Protein AF-A0A226D6W3-F1 (afdb_monomer_lite)

pLDDT: mean 72.7, std 24.26, range [24.41, 98.0]

Structure (mmCIF, N/CA/C/O backbone):
data_AF-A0A226D6W3-F1
#
_entry.id   AF-A0A226D6W3-F1
#
loop_
_atom_site.group_PDB
_atom_site.id
_atom_site.type_symbol
_atom_site.label_atom_id
_atom_site.label_alt_id
_atom_site.label_comp_id
_atom_site.label_asym_id
_atom_site.label_entity_id
_atom_site.label_seq_id
_atom_site.pdbx_PDB_ins_code
_atom_site.Cartn_x
_atom_site.Cartn_y
_atom_site.Cartn_z
_atom_site.occupancy
_atom_site.B_iso_or_equiv
_atom_site.auth_seq_id
_atom_site.auth_comp_id
_atom_site.auth_asym_id
_atom_site.auth_atom_id
_atom_site.pdbx_PDB_model_num
ATOM 1 N N . MET A 1 1 ? -28.513 -5.092 -35.748 1.00 31.61 1 MET A N 1
ATOM 2 C CA . MET A 1 1 ? -29.154 -4.576 -34.525 1.00 31.61 1 MET A CA 1
ATOM 3 C C . MET A 1 1 ? -28.331 -5.099 -33.359 1.00 31.61 1 MET A C 1
ATOM 5 O O . MET A 1 1 ? -28.531 -6.226 -32.943 1.00 31.61 1 MET A O 1
ATOM 9 N N . TRP A 1 2 ? -27.321 -4.334 -32.953 1.00 24.41 2 TRP A N 1
ATOM 10 C CA . TRP A 1 2 ? -26.507 -4.593 -31.765 1.00 24.41 2 TRP A CA 1
ATOM 11 C C . TRP A 1 2 ? -26.689 -3.368 -30.876 1.00 24.41 2 TRP A C 1
ATOM 13 O O . TRP A 1 2 ? -26.515 -2.246 -31.348 1.00 24.41 2 TRP A O 1
ATOM 23 N N . LEU A 1 3 ? -27.165 -3.589 -29.654 1.00 25.36 3 LEU A N 1
ATOM 24 C CA . LEU A 1 3 ? -27.418 -2.535 -28.680 1.00 25.36 3 LEU A CA 1
ATOM 25 C C . LEU A 1 3 ? -26.073 -2.045 -28.139 1.00 25.36 3 LEU A C 1
ATOM 27 O O . LEU A 1 3 ? -25.336 -2.800 -27.512 1.00 25.36 3 LEU A O 1
ATOM 31 N N . SER A 1 4 ? -25.756 -0.785 -28.422 1.00 28.39 4 SER A N 1
ATOM 32 C CA . SER A 1 4 ? -24.687 -0.028 -27.780 1.00 28.39 4 SER A CA 1
ATOM 33 C C . SER A 1 4 ? -25.059 0.234 -26.319 1.00 28.39 4 SER A C 1
ATOM 35 O O . SER A 1 4 ? -26.092 0.855 -26.062 1.00 28.39 4 SER A O 1
ATOM 37 N N . TYR A 1 5 ? -24.223 -0.204 -25.379 1.00 28.39 5 TYR A N 1
ATOM 38 C CA . TYR A 1 5 ? -24.251 0.305 -24.007 1.00 28.39 5 TYR A CA 1
ATOM 39 C C . TYR A 1 5 ? -23.385 1.574 -23.912 1.00 28.39 5 TYR A C 1
ATOM 41 O O . TYR A 1 5 ? -22.355 1.641 -24.587 1.00 28.39 5 TYR A O 1
ATOM 49 N N . PRO A 1 6 ? -23.787 2.586 -23.124 1.00 31.78 6 PRO A N 1
ATOM 50 C CA . PRO A 1 6 ? -23.102 3.870 -23.068 1.00 31.78 6 PRO A CA 1
ATOM 51 C C . PRO A 1 6 ? -21.857 3.772 -22.177 1.00 31.78 6 PRO A C 1
ATOM 53 O O . PRO A 1 6 ? -21.963 3.453 -20.995 1.00 31.78 6 PRO A O 1
ATOM 56 N N . SER A 1 7 ? -20.689 4.079 -22.744 1.00 42.09 7 SER A N 1
ATOM 57 C CA . SER A 1 7 ? -19.386 4.169 -22.063 1.00 42.09 7 SER A CA 1
ATOM 58 C C . SER A 1 7 ? -19.256 5.359 -21.108 1.00 42.09 7 SER A C 1
ATOM 60 O O . SER A 1 7 ? -18.251 5.486 -20.414 1.00 42.09 7 SER A O 1
ATOM 62 N N . ASP A 1 8 ? -20.259 6.231 -21.049 1.00 34.06 8 ASP A N 1
ATOM 63 C CA . ASP A 1 8 ? -20.063 7.587 -20.530 1.00 34.06 8 ASP A CA 1
ATOM 64 C C . ASP A 1 8 ? -20.395 7.730 -19.033 1.00 34.06 8 ASP A C 1
ATOM 66 O O . ASP A 1 8 ? -20.145 8.773 -18.446 1.00 34.06 8 ASP A O 1
ATOM 70 N N . ALA A 1 9 ? -20.892 6.680 -18.364 1.00 31.41 9 ALA A N 1
ATOM 71 C CA . ALA A 1 9 ? -21.225 6.736 -16.931 1.00 31.41 9 ALA A CA 1
ATOM 72 C C . ALA A 1 9 ? -20.089 6.281 -15.987 1.00 31.41 9 ALA A C 1
ATOM 74 O O . ALA A 1 9 ? -20.222 6.418 -14.769 1.00 31.41 9 ALA A O 1
ATOM 75 N N . TYR A 1 10 ? -18.991 5.731 -16.524 1.00 34.84 10 TYR A N 1
ATOM 76 C CA . TYR A 1 10 ? -17.848 5.247 -15.731 1.00 34.84 10 TYR A CA 1
ATOM 77 C C . TYR A 1 10 ? -16.693 6.263 -15.681 1.00 34.84 10 TYR A C 1
ATOM 79 O O . TYR A 1 10 ? -16.037 6.398 -14.651 1.00 34.84 10 TYR A O 1
ATOM 87 N N . CYS A 1 11 ? -16.481 7.041 -16.750 1.00 35.00 11 CYS A N 1
ATOM 88 C CA . CYS A 1 11 ? -15.394 8.026 -16.822 1.00 35.00 11 CYS A CA 1
ATOM 89 C C . CYS A 1 11 ? -15.671 9.338 -16.063 1.00 35.00 11 CYS A C 1
ATOM 91 O O . CYS A 1 11 ? -14.724 9.980 -15.615 1.00 35.00 11 CYS A O 1
ATOM 93 N N . ASP A 1 12 ? -16.935 9.709 -15.841 1.00 29.27 12 ASP A N 1
ATOM 94 C CA . ASP A 1 12 ? -17.286 10.989 -15.201 1.00 29.27 12 ASP A CA 1
ATOM 95 C C . ASP A 1 12 ? -17.129 11.005 -13.670 1.00 29.27 12 ASP A C 1
ATOM 97 O O . ASP A 1 12 ? -17.293 12.051 -13.048 1.00 29.27 12 ASP A O 1
ATOM 101 N N . ARG A 1 13 ? -16.775 9.879 -13.031 1.00 33.62 13 ARG A N 1
ATOM 102 C CA . ARG A 1 13 ? -16.629 9.817 -11.564 1.00 33.62 13 ARG A CA 1
ATOM 103 C C . ARG A 1 13 ? -15.196 10.028 -11.052 1.00 33.62 13 ARG A C 1
ATOM 105 O O . ARG A 1 13 ? -15.036 10.330 -9.877 1.00 33.62 13 ARG A O 1
ATOM 112 N N . TYR A 1 14 ? -14.179 9.924 -11.914 1.00 36.81 14 TYR A N 1
ATOM 113 C CA . TYR A 1 14 ? -12.758 9.961 -11.511 1.00 36.81 14 TYR A CA 1
ATOM 114 C C . TYR A 1 14 ? -11.907 11.041 -12.203 1.00 36.81 14 TYR A C 1
ATOM 116 O O . TYR A 1 14 ? -10.697 11.087 -12.011 1.00 36.81 14 TYR A O 1
ATOM 124 N N . TYR A 1 15 ? -12.517 11.956 -12.962 1.00 36.16 15 TYR A N 1
ATOM 125 C CA . TYR A 1 15 ? -11.826 13.120 -13.533 1.00 36.16 15 TYR A CA 1
ATOM 126 C C . TYR A 1 15 ? -12.563 14.423 -13.210 1.00 36.16 15 TYR A C 1
ATOM 128 O O . TYR A 1 15 ? -13.017 15.175 -14.074 1.00 36.16 15 TYR A O 1
ATOM 136 N N . HIS A 1 16 ? -12.639 14.736 -11.922 1.00 30.19 16 HIS A N 1
ATOM 137 C CA . HIS A 1 16 ? -12.845 16.108 -11.486 1.00 30.19 16 HIS A CA 1
ATOM 138 C C . HIS A 1 16 ? -11.578 16.599 -10.800 1.00 30.19 16 HIS A C 1
ATOM 140 O O . HIS A 1 16 ? -11.009 15.914 -9.958 1.00 30.19 16 HIS A O 1
ATOM 146 N N . LYS A 1 17 ? -11.120 17.781 -11.233 1.00 29.14 17 LYS A N 1
ATOM 147 C CA . LYS A 1 17 ? -10.042 18.567 -10.622 1.00 29.14 17 LYS A CA 1
ATOM 148 C C . LYS A 1 17 ? -10.092 18.389 -9.104 1.00 29.14 17 LYS A C 1
ATOM 150 O O . LYS A 1 17 ? -11.068 18.830 -8.502 1.00 29.14 17 LYS A O 1
ATOM 155 N N . VAL A 1 18 ? -9.056 17.763 -8.541 1.00 32.19 18 VAL A N 1
ATOM 156 C CA . VAL A 1 18 ? -8.855 17.597 -7.095 1.00 32.19 18 VAL A CA 1
ATOM 157 C C . VAL A 1 18 ? -9.132 18.940 -6.426 1.00 32.19 18 VAL A C 1
ATOM 159 O O . VAL A 1 18 ? -8.409 19.910 -6.695 1.00 32.19 18 VAL A O 1
ATOM 162 N N . PRO A 1 19 ? -10.206 19.075 -5.640 1.00 27.97 19 PRO A N 1
ATOM 163 C CA . PRO A 1 19 ? -10.395 20.289 -4.885 1.00 27.97 19 PRO A CA 1
ATOM 164 C C . PRO A 1 19 ? -9.380 20.251 -3.741 1.00 27.97 19 PRO A C 1
ATOM 166 O O . PRO A 1 19 ? -9.170 19.219 -3.112 1.00 27.97 19 PRO A O 1
ATOM 169 N N . ASN A 1 20 ? -8.710 21.374 -3.497 1.00 31.27 20 ASN A N 1
ATOM 170 C CA . ASN A 1 20 ? -7.787 21.493 -2.374 1.00 31.27 20 ASN A CA 1
ATOM 171 C C . ASN A 1 20 ? -8.588 21.394 -1.068 1.00 31.27 20 ASN A C 1
ATOM 173 O O . ASN A 1 20 ? -9.166 22.393 -0.631 1.00 31.27 20 ASN A O 1
ATOM 177 N N . TYR A 1 21 ? -8.627 20.211 -0.459 1.00 30.52 21 TYR A N 1
ATOM 178 C CA . TYR A 1 21 ? -9.245 19.994 0.843 1.00 30.52 21 TYR A CA 1
ATOM 179 C C . TYR A 1 21 ? -8.180 19.753 1.910 1.00 30.52 21 TYR A C 1
ATOM 181 O O . TYR A 1 21 ? -7.218 19.016 1.727 1.00 30.52 21 TYR A O 1
ATOM 189 N N . SER A 1 22 ? -8.351 20.462 3.023 1.00 35.16 22 SER A N 1
ATOM 190 C CA . SER A 1 22 ? -7.476 20.459 4.190 1.00 35.16 22 SER A CA 1
ATOM 191 C C . SER A 1 22 ? -8.156 19.625 5.270 1.00 35.16 22 SER A C 1
ATOM 193 O O . SER A 1 22 ? -8.942 20.170 6.049 1.00 35.16 22 SER A O 1
ATOM 195 N N . HIS A 1 23 ? -7.852 18.332 5.333 1.00 37.47 23 HIS A N 1
ATOM 196 C CA . HIS A 1 23 ? -8.185 17.508 6.493 1.00 37.47 23 HIS A CA 1
ATOM 197 C C . HIS A 1 23 ? -6.960 17.402 7.397 1.00 37.47 23 HIS A C 1
ATOM 199 O O . HIS A 1 23 ? -5.871 17.034 6.975 1.00 37.47 23 HIS A O 1
ATOM 205 N N . SER A 1 24 ? -7.139 17.813 8.648 1.00 35.47 24 SER A N 1
ATOM 206 C CA . SER A 1 24 ? -6.097 17.947 9.663 1.00 35.47 24 SER A CA 1
ATOM 207 C C . SER A 1 24 ? -5.824 16.627 10.387 1.00 35.47 24 SER A C 1
ATOM 209 O O . SER A 1 24 ? -5.845 16.599 11.617 1.00 35.47 24 SER A O 1
ATOM 211 N N . LEU A 1 25 ? -5.610 15.545 9.638 1.00 42.31 25 LEU A N 1
ATOM 212 C CA . LEU A 1 25 ? -5.086 14.299 10.192 1.00 42.31 25 LEU A CA 1
ATOM 213 C C . LEU A 1 25 ? -3.566 14.474 10.246 1.00 42.31 25 LEU A C 1
ATOM 215 O O . LEU A 1 25 ? -2.913 14.613 9.212 1.00 42.31 25 LEU A O 1
ATOM 219 N N . LEU A 1 26 ? -3.005 14.616 11.447 1.00 34.81 26 LEU A N 1
ATOM 220 C CA . LEU A 1 26 ? -1.565 14.826 11.589 1.00 34.81 26 LEU A CA 1
ATOM 221 C C . LEU A 1 26 ? -0.826 13.572 11.088 1.00 34.81 26 LEU A C 1
ATOM 223 O O . LEU A 1 26 ? -1.206 12.467 11.479 1.00 34.81 26 LEU A O 1
ATOM 227 N N . PRO A 1 27 ? 0.223 13.714 10.259 1.00 38.41 27 PRO A N 1
ATOM 228 C CA . PRO A 1 27 ? 1.020 12.577 9.828 1.00 38.41 27 PRO A CA 1
ATOM 229 C C . PRO A 1 27 ? 1.769 12.016 11.038 1.00 38.41 27 PRO A C 1
ATOM 231 O O . PRO A 1 27 ? 2.756 12.591 11.497 1.00 38.41 27 PRO A O 1
ATOM 234 N N . ASN A 1 28 ? 1.281 10.901 11.573 1.00 36.00 28 ASN A N 1
ATOM 235 C CA . ASN A 1 28 ? 2.060 10.071 12.479 1.00 36.00 28 ASN A CA 1
ATOM 236 C C . ASN A 1 28 ? 2.838 9.046 11.649 1.00 36.00 28 ASN A C 1
ATOM 238 O O . ASN A 1 28 ? 2.395 8.621 10.584 1.00 36.00 28 ASN A O 1
ATOM 242 N N . GLU A 1 29 ? 3.996 8.626 12.152 1.00 34.97 29 GLU A N 1
ATOM 243 C CA . GLU A 1 29 ? 4.954 7.749 11.463 1.00 34.97 29 GLU A CA 1
ATOM 244 C C . GLU A 1 29 ? 4.397 6.365 11.030 1.00 34.97 29 GLU A C 1
ATOM 246 O O . GLU A 1 29 ? 5.118 5.595 10.402 1.00 34.97 29 GLU A O 1
ATOM 251 N N . LEU A 1 30 ? 3.140 6.010 11.338 1.00 38.97 30 LEU A N 1
ATOM 252 C CA . LEU A 1 30 ? 2.700 4.612 11.482 1.00 38.97 30 LEU A CA 1
ATOM 253 C C . LEU A 1 30 ? 1.402 4.233 10.734 1.00 38.97 30 LEU A C 1
ATOM 255 O O . LEU A 1 30 ? 0.789 3.218 11.045 1.00 38.97 30 LEU A O 1
ATOM 259 N N . GLY A 1 31 ? 1.024 4.957 9.675 1.00 51.78 31 GLY A N 1
ATOM 260 C CA . GLY A 1 31 ? -0.193 4.664 8.899 1.00 51.78 31 GLY A CA 1
ATOM 261 C C . GLY A 1 31 ? -1.444 5.235 9.570 1.00 51.78 31 GLY A C 1
ATOM 262 O O . GLY A 1 31 ? -1.573 5.248 10.793 1.00 51.78 31 GLY A O 1
ATOM 263 N N . PHE A 1 32 ? -2.327 5.807 8.765 1.00 64.12 32 PHE A N 1
ATOM 264 C CA . PHE A 1 32 ? -3.347 6.750 9.216 1.00 64.12 32 PHE A CA 1
ATOM 265 C C . PHE A 1 32 ? -4.438 6.064 10.041 1.00 64.12 32 PHE A C 1
ATOM 267 O O . PHE A 1 32 ? -5.330 5.418 9.494 1.00 64.12 32 PHE A O 1
ATOM 274 N N . ALA A 1 33 ? -4.392 6.234 11.364 1.00 73.00 33 ALA A N 1
ATOM 275 C CA . ALA A 1 33 ? -5.499 5.881 12.236 1.00 73.00 33 ALA A CA 1
ATOM 276 C C . ALA A 1 33 ? -5.680 6.887 13.378 1.00 73.00 33 ALA A C 1
ATOM 278 O O . ALA A 1 33 ? -4.728 7.230 14.081 1.00 73.00 33 ALA A O 1
ATOM 279 N N . GLU A 1 34 ? -6.920 7.321 13.597 1.00 81.75 34 GLU A N 1
ATOM 280 C CA . GLU A 1 34 ? -7.312 8.095 14.775 1.00 81.75 34 GLU A CA 1
ATOM 281 C C . GLU A 1 34 ? -8.257 7.272 15.641 1.00 81.75 34 GLU A C 1
ATOM 283 O O . GLU A 1 34 ? -9.258 6.748 15.151 1.00 81.75 34 GLU A O 1
ATOM 288 N N . VAL A 1 35 ? -7.971 7.200 16.940 1.00 86.25 35 VAL A N 1
ATOM 289 C CA . VAL A 1 35 ? -8.848 6.554 17.917 1.00 86.25 35 VAL A CA 1
ATOM 290 C C . VAL A 1 35 ? -9.423 7.616 18.845 1.00 86.25 35 VAL A C 1
ATOM 292 O O . VAL A 1 35 ? -8.703 8.360 19.510 1.00 86.25 35 VAL A O 1
ATOM 295 N N . PHE A 1 36 ? -10.747 7.684 18.894 1.00 86.56 36 PHE A N 1
ATOM 296 C CA . PHE A 1 36 ? -11.506 8.478 19.844 1.00 86.56 36 PHE A CA 1
ATOM 297 C C . PHE A 1 36 ? -12.260 7.544 20.785 1.00 86.56 36 PHE A C 1
ATOM 299 O O . PHE A 1 36 ? -13.053 6.716 20.344 1.00 86.56 36 PHE A O 1
ATOM 306 N N . GLU A 1 37 ? -12.061 7.705 22.087 1.00 87.62 37 GLU A N 1
ATOM 307 C CA . GLU A 1 37 ? -12.749 6.913 23.101 1.00 87.62 37 GLU A CA 1
ATOM 308 C C . GLU A 1 37 ? -13.497 7.828 24.075 1.00 87.62 37 GLU A C 1
ATOM 310 O O . GLU A 1 37 ? -12.938 8.791 24.604 1.00 87.62 37 GLU A O 1
ATOM 315 N N . ASP A 1 38 ? -14.766 7.507 24.323 1.00 85.88 38 ASP A N 1
ATOM 316 C CA . ASP A 1 38 ? -15.569 8.082 25.398 1.00 85.88 38 ASP A CA 1
ATOM 317 C C . ASP A 1 38 ? -16.260 6.973 26.215 1.00 85.88 38 ASP A C 1
ATOM 319 O O . ASP A 1 38 ? -16.104 5.779 25.941 1.00 85.88 38 ASP A O 1
ATOM 323 N N . ASP A 1 39 ? -17.035 7.355 27.233 1.00 86.25 39 ASP A N 1
ATOM 324 C CA . ASP A 1 39 ? -17.728 6.423 28.138 1.00 86.25 39 ASP A CA 1
ATOM 325 C C . ASP A 1 39 ? -18.746 5.494 27.439 1.00 86.25 39 ASP A C 1
ATOM 327 O O . ASP A 1 39 ? -19.224 4.533 28.044 1.00 86.25 39 ASP A O 1
ATOM 331 N N . TYR A 1 40 ? -19.116 5.785 26.191 1.00 87.75 40 TYR A N 1
ATOM 332 C CA . TYR A 1 40 ? -20.188 5.128 25.445 1.00 87.75 40 TYR A CA 1
ATOM 333 C C . TYR A 1 40 ? -19.704 4.393 24.201 1.00 87.75 40 TYR A C 1
ATOM 335 O O . TYR A 1 40 ? -20.437 3.547 23.686 1.00 87.75 40 TYR A O 1
ATOM 343 N N . LYS A 1 41 ? -18.528 4.732 23.671 1.00 89.12 41 LYS A N 1
ATOM 344 C CA . LYS A 1 41 ? -18.021 4.157 22.423 1.00 89.12 41 LYS A CA 1
ATOM 345 C C . LYS A 1 41 ? -16.511 4.308 22.273 1.00 89.12 41 LYS A C 1
ATOM 347 O O . LYS A 1 41 ? -15.908 5.263 22.759 1.00 89.12 41 LYS A O 1
ATOM 352 N N . THR A 1 42 ? -15.951 3.407 21.484 1.00 89.12 42 THR A N 1
ATOM 353 C CA . THR A 1 42 ? -14.676 3.587 20.795 1.00 89.12 42 THR A CA 1
ATOM 354 C C . THR A 1 42 ? -14.986 3.882 19.330 1.00 89.12 42 THR A C 1
ATOM 356 O O . THR A 1 42 ? -15.798 3.201 18.707 1.00 89.12 42 THR A O 1
ATOM 359 N N . GLN A 1 43 ? -14.385 4.923 18.774 1.00 92.88 43 GLN A N 1
ATOM 360 C CA . GLN A 1 43 ? -14.498 5.294 17.373 1.00 92.88 43 GLN A CA 1
ATOM 361 C C . GLN A 1 43 ? -13.104 5.313 16.757 1.00 92.88 43 GLN A C 1
ATOM 363 O O . GLN A 1 43 ? -12.242 6.059 17.206 1.00 92.88 43 GLN A O 1
ATOM 368 N N . VAL A 1 44 ? -12.902 4.508 15.724 1.00 90.25 44 VAL A N 1
ATOM 369 C CA . VAL A 1 44 ? -11.653 4.417 14.974 1.00 90.25 44 VAL A CA 1
ATOM 370 C C . VAL A 1 44 ? -11.886 4.972 13.580 1.00 90.25 44 VAL A C 1
ATOM 372 O O . VAL A 1 44 ? -12.867 4.611 12.932 1.00 90.25 44 VAL A O 1
ATOM 375 N N . LYS A 1 45 ? -11.003 5.854 13.124 1.00 88.94 45 LYS A N 1
ATOM 376 C CA . LYS A 1 45 ? -10.992 6.373 11.758 1.00 88.94 45 LYS A CA 1
ATOM 377 C C . LYS A 1 45 ? -9.737 5.915 11.044 1.00 88.94 45 LYS A C 1
ATOM 379 O O . LYS A 1 45 ? -8.660 6.076 11.606 1.00 88.94 45 LYS A O 1
ATOM 384 N N . VAL A 1 46 ? -9.877 5.376 9.839 1.00 86.06 46 VAL A N 1
ATOM 385 C CA . VAL A 1 46 ? -8.774 4.870 9.013 1.00 86.06 46 VAL A CA 1
ATOM 386 C C . VAL A 1 46 ? -8.946 5.378 7.589 1.00 86.06 46 VAL A C 1
ATOM 388 O O . VAL A 1 46 ? -10.057 5.353 7.062 1.00 86.06 46 VAL A O 1
ATOM 391 N N . ASP A 1 47 ? -7.860 5.836 6.972 1.00 81.94 47 ASP A N 1
ATOM 392 C CA . ASP A 1 47 ? -7.858 6.156 5.544 1.00 81.94 47 ASP A CA 1
ATOM 393 C C . ASP A 1 47 ? -7.918 4.860 4.726 1.00 81.94 47 ASP A C 1
ATOM 395 O O . ASP A 1 47 ? -7.067 3.979 4.849 1.00 81.94 47 ASP A O 1
ATOM 399 N N . VAL A 1 48 ? -8.962 4.728 3.913 1.00 82.44 48 VAL A N 1
ATOM 400 C CA . VAL A 1 48 ? -9.170 3.608 2.996 1.00 82.44 48 VAL A CA 1
ATOM 401 C C . VAL A 1 48 ? -9.474 4.099 1.583 1.00 82.44 48 VAL A C 1
ATOM 403 O O . VAL A 1 48 ? -10.052 3.353 0.798 1.00 82.44 48 VAL A O 1
ATOM 406 N N . VAL A 1 49 ? -9.071 5.324 1.216 1.00 80.81 49 VAL A N 1
ATOM 407 C CA . VAL A 1 49 ? -9.366 5.948 -0.095 1.00 80.81 49 VAL A CA 1
ATOM 408 C C . VAL A 1 49 ? -8.961 5.072 -1.284 1.00 80.81 49 VAL A C 1
ATOM 410 O O . VAL A 1 49 ? -9.544 5.111 -2.367 1.00 80.81 49 VAL A O 1
ATOM 413 N N . ASN A 1 50 ? -7.971 4.223 -1.044 1.00 76.25 50 ASN A N 1
ATOM 414 C CA . ASN A 1 50 ? -7.375 3.315 -1.995 1.00 76.25 50 ASN A CA 1
ATOM 415 C C . ASN A 1 50 ? -7.982 1.904 -1.955 1.00 76.25 50 ASN A C 1
ATOM 417 O O . ASN A 1 50 ? -7.448 0.972 -2.543 1.00 76.25 50 ASN A O 1
ATOM 421 N N . PHE A 1 51 ? -9.097 1.694 -1.283 1.00 78.94 51 PHE A N 1
ATOM 422 C CA . PHE A 1 51 ? -9.790 0.418 -1.296 1.00 78.94 51 PHE A CA 1
ATOM 423 C C . PHE A 1 51 ? -11.247 0.661 -1.636 1.00 78.94 51 PHE A C 1
ATOM 425 O O . PHE A 1 51 ? -11.882 1.615 -1.189 1.00 78.94 51 PHE A O 1
ATOM 432 N N . THR A 1 52 ? -11.785 -0.217 -2.466 1.00 81.06 52 THR A N 1
ATOM 433 C CA . THR A 1 52 ? -13.232 -0.295 -2.627 1.00 81.06 52 THR A CA 1
ATOM 434 C C . THR A 1 52 ? -13.842 -0.896 -1.362 1.00 81.06 52 THR A C 1
ATOM 436 O O . THR A 1 52 ? -13.180 -1.609 -0.611 1.00 81.06 52 THR A O 1
ATOM 439 N N . VAL A 1 53 ? -15.107 -0.587 -1.078 1.00 78.31 53 VAL A N 1
ATOM 440 C CA . VAL A 1 53 ? -15.760 -1.031 0.169 1.00 78.31 53 VAL A CA 1
ATOM 441 C C . VAL A 1 53 ? -15.784 -2.561 0.282 1.00 78.31 53 VAL A C 1
ATOM 443 O O . VAL A 1 53 ? -15.685 -3.097 1.378 1.00 78.31 53 VAL A O 1
ATOM 446 N N . ASP A 1 54 ? -15.882 -3.264 -0.845 1.00 82.00 54 ASP A N 1
ATOM 447 C CA . ASP A 1 54 ? -15.831 -4.724 -0.950 1.00 82.00 54 ASP A CA 1
ATOM 448 C C . ASP A 1 54 ? -14.435 -5.325 -0.724 1.00 82.00 54 ASP A C 1
ATOM 450 O O . ASP A 1 54 ? -14.326 -6.519 -0.456 1.00 82.00 54 ASP A O 1
ATOM 454 N N . GLU A 1 55 ? -13.381 -4.511 -0.768 1.00 82.19 55 GLU A N 1
ATOM 455 C CA . GLU A 1 55 ? -12.006 -4.903 -0.434 1.00 82.19 55 GLU A CA 1
ATOM 456 C C . GLU A 1 55 ? -11.682 -4.698 1.053 1.00 82.19 55 GLU A C 1
ATOM 458 O O . GLU A 1 55 ? -10.593 -5.063 1.495 1.00 82.19 55 GLU A O 1
ATOM 463 N N . ILE A 1 56 ? -12.605 -4.114 1.827 1.00 86.94 56 ILE A N 1
ATOM 464 C CA . ILE A 1 56 ? -12.430 -3.832 3.252 1.00 86.94 56 ILE A CA 1
ATOM 465 C C . ILE A 1 56 ? -13.179 -4.852 4.108 1.00 86.94 56 ILE A C 1
ATOM 467 O O . ILE A 1 56 ? -14.387 -5.052 3.980 1.00 86.94 56 ILE A O 1
ATOM 471 N N . LEU A 1 57 ? -12.462 -5.437 5.064 1.00 89.25 57 LEU A N 1
ATOM 472 C CA . LEU A 1 57 ? -13.004 -6.320 6.086 1.00 89.25 57 LEU A CA 1
ATOM 473 C C . LEU A 1 57 ? -12.811 -5.694 7.468 1.00 89.25 57 LEU A C 1
ATOM 475 O O . LEU A 1 57 ? -11.703 -5.315 7.839 1.00 89.25 57 LEU A O 1
ATOM 479 N N . VAL A 1 58 ? -13.889 -5.633 8.248 1.00 94.00 58 VAL A N 1
ATOM 480 C CA . VAL A 1 58 ? -13.862 -5.199 9.648 1.00 94.00 58 VAL A CA 1
ATOM 481 C C . VAL A 1 58 ? -14.363 -6.346 10.515 1.00 94.00 58 VAL A C 1
ATOM 483 O O . VAL A 1 58 ? -15.496 -6.794 10.337 1.00 94.00 58 VAL A O 1
ATOM 486 N N . THR A 1 59 ? -13.533 -6.817 11.443 1.00 90.25 59 THR A N 1
ATOM 487 C CA . THR A 1 59 ? -13.888 -7.857 12.418 1.00 90.25 59 THR A CA 1
ATOM 488 C C . THR A 1 59 ? -13.506 -7.435 13.829 1.00 90.25 59 THR A C 1
ATOM 490 O O . THR A 1 59 ? -12.719 -6.511 14.037 1.00 90.25 59 THR A O 1
ATOM 493 N N . THR A 1 60 ? -14.092 -8.102 14.814 1.00 89.81 60 THR A N 1
ATOM 494 C CA . THR A 1 60 ? -13.713 -7.999 16.220 1.00 89.81 60 THR A CA 1
ATOM 495 C C . THR A 1 60 ? -13.359 -9.390 16.714 1.00 89.81 60 THR A C 1
ATOM 497 O O . THR A 1 60 ? -14.154 -10.319 16.601 1.00 89.81 60 THR A O 1
ATOM 500 N N . GLU A 1 61 ? -12.132 -9.561 17.192 1.00 85.50 61 GLU A N 1
ATOM 501 C CA . GLU A 1 61 ? -11.579 -10.858 17.586 1.00 85.50 61 GLU A CA 1
ATOM 502 C C . GLU A 1 61 ? -10.718 -10.646 18.834 1.00 85.50 61 GLU A C 1
ATOM 504 O O . GLU A 1 61 ? -9.942 -9.698 18.897 1.00 85.50 61 GLU A O 1
ATOM 509 N N . ASP A 1 62 ? -10.896 -11.480 19.861 1.00 87.88 62 ASP A N 1
ATOM 510 C CA . ASP A 1 62 ? -10.071 -11.486 21.080 1.00 87.88 62 ASP A CA 1
ATOM 511 C C . ASP A 1 62 ? -9.884 -10.119 21.781 1.00 87.88 62 ASP A C 1
ATOM 513 O O . ASP A 1 62 ? -8.844 -9.830 22.372 1.00 87.88 62 ASP A O 1
ATOM 517 N N . GLY A 1 63 ? -10.925 -9.276 21.774 1.00 89.00 63 GLY A N 1
ATOM 518 C CA . GLY A 1 63 ? -10.876 -7.941 22.387 1.00 89.00 63 GLY A CA 1
ATOM 519 C C . GLY A 1 63 ? -10.136 -6.900 21.543 1.00 89.00 63 GLY A C 1
ATOM 520 O O . GLY A 1 63 ? -9.772 -5.838 22.046 1.00 89.00 63 GLY A O 1
ATOM 521 N N . GLU A 1 64 ? -9.927 -7.182 20.262 1.00 92.62 64 GLU A N 1
ATOM 522 C CA . GLU A 1 64 ? -9.349 -6.265 19.292 1.00 92.62 64 GLU A CA 1
ATOM 523 C C . GLU A 1 64 ? -10.344 -5.955 18.176 1.00 92.62 64 GLU A C 1
ATOM 525 O O . GLU A 1 64 ? -11.137 -6.800 17.763 1.00 92.62 64 GLU A O 1
ATOM 530 N N . LEU A 1 65 ? -10.282 -4.728 17.667 1.00 93.44 65 LEU A N 1
ATOM 531 C CA . LEU A 1 65 ? -10.873 -4.354 16.392 1.00 93.44 65 LEU A CA 1
ATOM 532 C C . LEU A 1 65 ? -9.828 -4.574 15.304 1.00 93.44 65 LEU A C 1
ATOM 534 O O . LEU A 1 65 ? -8.752 -3.979 15.360 1.00 93.44 65 LEU A O 1
ATOM 538 N N . VAL A 1 66 ? -10.168 -5.364 14.293 1.00 92.75 66 VAL A N 1
ATOM 539 C CA . VAL A 1 66 ? -9.302 -5.674 13.158 1.00 92.75 66 VAL A CA 1
ATOM 540 C C . VAL A 1 66 ? -9.905 -5.076 11.891 1.00 92.75 66 VAL A C 1
ATOM 542 O O . VAL A 1 66 ? -11.054 -5.340 11.546 1.00 92.75 66 VAL A O 1
ATOM 545 N N . ILE A 1 67 ? -9.122 -4.264 11.185 1.00 92.62 67 ILE A N 1
ATOM 546 C CA . ILE A 1 67 ? -9.489 -3.668 9.897 1.00 92.62 67 ILE A CA 1
ATOM 547 C C . ILE A 1 67 ? -8.468 -4.136 8.869 1.00 92.62 67 ILE A C 1
ATOM 549 O O . ILE A 1 67 ? -7.273 -3.878 9.019 1.00 92.62 67 ILE A O 1
ATOM 553 N N . LYS A 1 68 ? -8.937 -4.818 7.828 1.00 89.88 68 LYS A N 1
ATOM 554 C CA . LYS A 1 68 ? -8.114 -5.293 6.718 1.00 89.88 68 LYS A CA 1
ATOM 555 C C . LYS A 1 68 ? -8.579 -4.666 5.418 1.00 89.88 68 LYS A C 1
ATOM 557 O O . LYS A 1 68 ? -9.779 -4.503 5.211 1.00 89.88 68 LYS A O 1
ATOM 562 N N . GLY A 1 69 ? -7.629 -4.372 4.545 1.00 86.50 69 GLY A N 1
ATOM 563 C CA . GLY A 1 69 ? -7.892 -4.085 3.143 1.00 86.50 69 GLY A CA 1
ATOM 564 C C . GLY A 1 69 ? -7.097 -5.037 2.273 1.00 86.50 69 GLY A C 1
ATOM 565 O O . GLY A 1 69 ? -5.904 -5.218 2.513 1.00 86.50 69 GLY A O 1
ATOM 566 N N . GLU A 1 70 ? -7.738 -5.632 1.273 1.00 87.06 70 GLU A N 1
ATOM 567 C CA . GLU A 1 70 ? -7.104 -6.541 0.320 1.00 87.06 70 GLU A CA 1
ATOM 568 C C . GLU A 1 70 ? -7.467 -6.143 -1.108 1.00 87.06 70 GLU A C 1
ATOM 570 O O . GLU A 1 70 ? -8.607 -6.257 -1.542 1.00 87.06 70 GLU A O 1
ATOM 575 N N . HIS A 1 71 ? -6.473 -5.678 -1.856 1.00 85.94 71 HIS A N 1
ATOM 576 C CA . HIS A 1 71 ? -6.591 -5.379 -3.273 1.00 85.94 71 HIS A CA 1
ATOM 577 C C . HIS A 1 71 ? -5.741 -6.382 -4.040 1.00 85.94 71 HIS A C 1
ATOM 579 O O . HIS A 1 71 ? -4.508 -6.383 -3.944 1.00 85.94 71 HIS A O 1
ATOM 585 N N . GLU A 1 72 ? -6.404 -7.256 -4.785 1.00 90.38 72 GLU A N 1
ATOM 586 C CA . GLU A 1 72 ? -5.731 -8.259 -5.604 1.00 90.38 72 GLU A CA 1
ATOM 587 C C . GLU A 1 72 ? -4.939 -7.627 -6.758 1.00 90.38 72 GLU A C 1
ATOM 589 O O . GLU A 1 72 ? -5.081 -6.446 -7.056 1.00 90.38 72 GLU A O 1
ATOM 594 N N . ASP A 1 73 ? -4.102 -8.438 -7.412 1.00 88.69 73 ASP A N 1
ATOM 595 C CA . ASP A 1 73 ? -3.287 -8.073 -8.580 1.00 88.69 73 ASP A CA 1
ATOM 596 C C . ASP A 1 73 ? -4.195 -7.572 -9.731 1.00 88.69 73 ASP A C 1
ATOM 598 O O . ASP A 1 73 ? -4.659 -8.352 -10.567 1.00 88.69 73 ASP A O 1
ATOM 602 N N . LYS A 1 74 ? -4.451 -6.259 -9.785 1.00 86.75 74 LYS A N 1
ATOM 603 C CA . LYS A 1 74 ? -5.282 -5.599 -10.803 1.00 86.75 74 LYS A CA 1
ATOM 604 C C . LYS A 1 74 ? -4.432 -4.734 -11.724 1.00 86.75 74 LYS A C 1
ATOM 606 O O . LYS A 1 74 ? -3.449 -4.126 -11.305 1.00 86.75 74 LYS A O 1
ATOM 611 N N . GLU A 1 75 ? -4.801 -4.715 -13.000 1.00 89.00 75 GLU A N 1
ATOM 612 C CA . GLU A 1 75 ? -4.111 -3.937 -14.030 1.00 89.00 75 GLU A CA 1
ATOM 613 C C . GLU A 1 75 ? -4.584 -2.474 -14.033 1.00 89.00 75 GLU A C 1
ATOM 615 O O . GLU A 1 75 ? -5.778 -2.196 -13.912 1.00 89.00 75 GLU A O 1
ATOM 620 N N . ASP A 1 76 ? -3.649 -1.543 -14.201 1.00 85.19 76 ASP A N 1
ATOM 621 C CA . ASP A 1 76 ? -3.879 -0.120 -14.427 1.00 85.19 76 ASP A CA 1
ATOM 622 C C . ASP A 1 76 ? -2.980 0.418 -15.551 1.00 85.19 76 ASP A C 1
ATOM 624 O O . ASP A 1 76 ? -2.327 -0.335 -16.270 1.00 85.19 76 ASP A O 1
ATOM 628 N N . GLU A 1 77 ? -2.943 1.743 -15.718 1.00 88.12 77 GLU A N 1
ATOM 629 C CA . GLU A 1 77 ? -2.182 2.417 -16.777 1.00 88.12 77 GLU A CA 1
ATOM 630 C C . GLU A 1 77 ? -0.693 2.025 -16.827 1.00 88.12 77 GLU A C 1
ATOM 632 O O . GLU A 1 77 ? -0.094 2.012 -17.906 1.00 88.12 77 GLU A O 1
ATOM 637 N N . TYR A 1 78 ? -0.080 1.703 -15.685 1.00 87.38 78 TYR A N 1
ATOM 638 C CA . TYR A 1 78 ? 1.364 1.483 -15.581 1.00 87.38 78 TYR A CA 1
ATOM 639 C C . TYR A 1 78 ? 1.761 0.009 -15.458 1.00 87.38 78 TYR A C 1
ATOM 641 O O . TYR A 1 78 ? 2.949 -0.315 -15.562 1.00 87.38 78 TYR A O 1
ATOM 649 N N . GLY A 1 79 ? 0.796 -0.888 -15.268 1.00 90.62 79 GLY A N 1
ATOM 650 C CA . GLY A 1 79 ? 1.026 -2.316 -15.096 1.00 90.62 79 GLY A CA 1
ATOM 651 C C . GLY A 1 79 ? 0.064 -2.888 -14.070 1.00 90.62 79 GLY A C 1
ATOM 652 O O . GLY A 1 79 ? -1.129 -2.668 -14.180 1.00 90.62 79 GLY A O 1
ATOM 653 N N . PHE A 1 80 ? 0.557 -3.617 -13.071 1.00 92.25 80 PHE A N 1
ATOM 654 C CA . PHE A 1 80 ? -0.294 -4.290 -12.083 1.00 92.25 80 PHE A CA 1
ATOM 655 C C . PHE A 1 80 ? 0.008 -3.813 -10.668 1.00 92.25 80 PHE A C 1
ATOM 657 O O . PHE A 1 80 ? 1.170 -3.553 -10.342 1.00 92.25 80 PHE A O 1
ATOM 664 N N . LEU A 1 81 ? -1.019 -3.694 -9.831 1.00 90.06 81 LEU A N 1
ATOM 665 C CA . LEU A 1 81 ? -0.905 -3.436 -8.397 1.00 90.06 81 LEU A CA 1
ATOM 666 C C . LEU A 1 81 ? -1.703 -4.479 -7.626 1.00 90.06 81 LEU A C 1
ATOM 668 O O . LEU A 1 81 ? -2.881 -4.665 -7.899 1.00 90.06 81 LEU A O 1
ATOM 672 N N . SER A 1 82 ? -1.077 -5.071 -6.618 1.00 91.19 82 SER A N 1
ATOM 673 C CA . SER A 1 82 ? -1.766 -5.653 -5.471 1.00 91.19 82 SER A CA 1
ATOM 674 C C . SER A 1 82 ? -1.287 -4.964 -4.198 1.00 91.19 82 SER A C 1
ATOM 676 O O . SER A 1 82 ? -0.138 -4.515 -4.119 1.00 91.19 82 SER A O 1
ATOM 678 N N . ARG A 1 83 ? -2.144 -4.889 -3.183 1.00 90.56 83 ARG A N 1
ATOM 679 C CA . ARG A 1 83 ? -1.788 -4.347 -1.867 1.00 90.56 83 ARG A CA 1
ATOM 680 C C . ARG A 1 83 ? -2.658 -4.927 -0.772 1.00 90.56 83 ARG A C 1
ATOM 682 O O . ARG A 1 83 ? -3.800 -5.308 -1.013 1.00 90.56 83 ARG A O 1
ATOM 689 N N . SER A 1 84 ? -2.131 -4.921 0.439 1.00 91.12 84 SER A N 1
ATOM 690 C CA . SER A 1 84 ? -2.908 -5.229 1.625 1.00 91.12 84 SER A CA 1
ATOM 691 C C . SER A 1 84 ? -2.465 -4.400 2.816 1.00 91.12 84 SER A C 1
ATOM 693 O O . SER A 1 84 ? -1.313 -3.969 2.909 1.00 91.12 84 SER A O 1
ATOM 695 N N . PHE A 1 85 ? -3.382 -4.203 3.753 1.00 90.81 85 PHE A N 1
ATOM 696 C CA . PHE A 1 85 ? -3.049 -3.719 5.083 1.00 90.81 85 PHE A CA 1
ATOM 697 C C . PHE A 1 85 ? -3.858 -4.469 6.134 1.00 90.81 85 PHE A C 1
ATOM 699 O O . PHE A 1 85 ? -4.921 -5.027 5.862 1.00 90.81 85 PHE A O 1
ATOM 706 N N . THR A 1 86 ? -3.346 -4.478 7.357 1.00 91.44 86 THR A N 1
ATOM 707 C CA . THR A 1 86 ? -4.079 -4.895 8.547 1.00 91.44 86 THR A CA 1
ATOM 708 C C . THR A 1 86 ? -3.755 -3.920 9.665 1.00 91.44 86 THR A C 1
ATOM 710 O O . THR A 1 86 ? -2.588 -3.677 9.971 1.00 91.44 86 THR A O 1
ATOM 713 N N . ARG A 1 87 ? -4.802 -3.359 10.264 1.00 90.19 87 ARG A N 1
ATOM 714 C CA . ARG A 1 87 ? -4.746 -2.582 11.498 1.00 90.19 87 ARG A CA 1
ATOM 715 C C . ARG A 1 87 ? -5.463 -3.351 12.591 1.00 90.19 87 ARG A C 1
ATOM 717 O O . ARG A 1 87 ? -6.593 -3.790 12.382 1.00 90.19 87 ARG A O 1
ATOM 724 N N . ARG A 1 88 ? -4.829 -3.474 13.752 1.00 92.69 88 ARG A N 1
ATOM 725 C CA . ARG A 1 88 ? -5.458 -4.012 14.963 1.00 92.69 88 ARG A CA 1
ATOM 726 C C . ARG A 1 88 ? -5.454 -2.937 16.035 1.00 92.69 88 ARG A C 1
ATOM 728 O O . ARG A 1 88 ? -4.433 -2.287 16.236 1.00 92.69 88 ARG A O 1
ATOM 735 N N . PHE A 1 89 ? -6.585 -2.735 16.695 1.00 90.88 89 PHE A N 1
ATOM 736 C CA . PHE A 1 89 ? -6.745 -1.767 17.776 1.00 90.88 89 PHE A CA 1
ATOM 737 C C . PHE A 1 89 ? -7.248 -2.493 19.008 1.00 90.88 89 PHE A C 1
ATOM 739 O O . PHE A 1 89 ? -8.207 -3.259 18.927 1.00 90.88 89 PHE A O 1
ATOM 746 N N . HIS A 1 90 ? -6.650 -2.217 20.160 1.00 90.44 90 HIS A N 1
ATOM 747 C CA . HIS A 1 90 ? -7.176 -2.736 21.413 1.00 90.44 90 HIS A CA 1
ATOM 748 C C . HIS A 1 90 ? -8.531 -2.105 21.714 1.00 90.44 90 HIS A C 1
ATOM 750 O O . HIS A 1 90 ? -8.665 -0.880 21.743 1.00 90.44 90 HIS A O 1
ATOM 756 N N . LEU A 1 91 ? -9.535 -2.944 21.961 1.00 90.31 91 LEU A N 1
ATOM 757 C CA . LEU A 1 91 ? -10.828 -2.483 22.431 1.00 90.31 91 LEU A CA 1
ATOM 758 C C . LEU A 1 91 ? -10.868 -2.498 23.963 1.00 90.31 91 LEU A C 1
ATOM 760 O O . LEU A 1 91 ? -10.320 -3.400 24.604 1.00 90.31 91 LEU A O 1
ATOM 764 N N . PRO A 1 92 ? -11.551 -1.524 24.586 1.00 89.56 92 PRO A N 1
ATOM 765 C CA . PRO A 1 92 ? -11.852 -1.591 26.006 1.00 89.56 92 PRO A CA 1
ATOM 766 C C . PRO A 1 92 ? -12.632 -2.863 26.350 1.00 89.56 92 PRO A C 1
ATOM 768 O O . PRO A 1 92 ? -13.480 -3.311 25.585 1.00 89.56 92 PRO A O 1
ATOM 771 N N . SER A 1 93 ? -12.436 -3.398 27.555 1.00 89.75 93 SER A N 1
ATOM 772 C CA . SER A 1 93 ? -13.094 -4.640 27.998 1.00 89.75 93 SER A CA 1
ATOM 773 C C . SER A 1 93 ? -14.624 -4.573 28.075 1.00 89.75 93 SER A C 1
ATOM 775 O O . SER A 1 93 ? -15.272 -5.609 28.184 1.00 89.75 93 SER A O 1
ATOM 777 N N . ASN A 1 94 ? -15.202 -3.371 28.053 1.00 89.50 94 ASN A N 1
ATOM 778 C CA . ASN A 1 94 ? -16.644 -3.138 28.000 1.00 89.50 94 ASN A CA 1
ATOM 779 C C . ASN A 1 94 ? -17.151 -2.790 26.591 1.00 89.50 94 ASN A C 1
ATOM 781 O O . ASN A 1 94 ? -18.282 -2.325 26.467 1.00 89.50 94 ASN A O 1
ATOM 785 N N . ALA A 1 95 ? -16.331 -2.940 25.550 1.00 90.44 95 ALA A N 1
ATOM 786 C CA . ALA A 1 95 ? -16.780 -2.832 24.169 1.00 90.44 95 ALA A CA 1
ATOM 787 C C . ALA A 1 95 ? -17.749 -3.975 23.829 1.00 90.44 95 ALA A C 1
ATOM 789 O O . ALA A 1 95 ? -17.602 -5.094 24.317 1.00 90.44 95 ALA A O 1
ATOM 790 N N . THR A 1 96 ? -18.739 -3.682 22.993 1.00 88.19 96 THR A N 1
ATOM 791 C CA . THR A 1 96 ? -19.717 -4.657 22.510 1.00 88.19 96 THR A CA 1
ATOM 792 C C . THR A 1 96 ? -19.846 -4.577 20.995 1.00 88.19 96 THR A C 1
ATOM 794 O O . THR A 1 96 ? -19.823 -3.496 20.405 1.00 88.19 96 THR A O 1
ATOM 797 N N . GLU A 1 97 ? -19.975 -5.742 20.367 1.00 84.50 97 GLU A N 1
ATOM 798 C CA . GLU A 1 97 ? -20.225 -5.880 18.929 1.00 84.50 97 GLU A CA 1
ATOM 799 C C . GLU A 1 97 ? -21.675 -5.517 18.579 1.00 84.50 97 GLU A C 1
ATOM 801 O O . GLU A 1 97 ? -21.974 -5.120 17.448 1.00 84.50 97 GLU A O 1
ATOM 806 N N . ASP A 1 98 ? -22.579 -5.594 19.563 1.00 86.31 98 ASP A N 1
ATOM 807 C CA . ASP A 1 98 ? -23.985 -5.254 19.396 1.00 86.31 98 ASP A CA 1
ATOM 808 C C . ASP A 1 98 ? -24.130 -3.763 19.074 1.00 86.31 98 ASP A C 1
ATOM 810 O O . ASP A 1 98 ? -23.997 -2.876 19.920 1.00 86.31 98 ASP A O 1
ATOM 814 N N . GLY A 1 99 ? -24.447 -3.483 17.810 1.00 84.62 99 GLY A N 1
ATOM 815 C CA . GLY A 1 99 ? -24.577 -2.121 17.306 1.00 84.62 99 GLY A CA 1
ATOM 816 C C . GLY A 1 99 ? -23.272 -1.502 16.810 1.00 84.62 99 GLY A C 1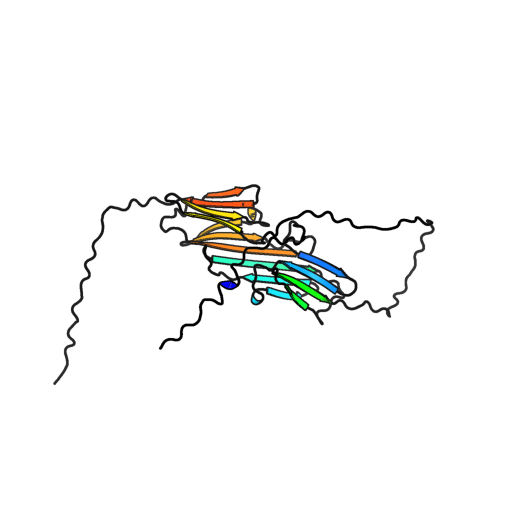
ATOM 817 O O . GLY A 1 99 ? -23.244 -0.278 16.646 1.00 84.62 99 GLY A O 1
ATOM 818 N N . LEU A 1 100 ? -22.237 -2.309 16.540 1.00 91.75 100 LEU A N 1
ATOM 819 C CA . LEU A 1 100 ? -21.068 -1.900 15.760 1.00 91.75 100 LEU A CA 1
ATOM 820 C C . LEU A 1 100 ? -21.511 -1.294 14.421 1.00 91.75 100 LEU A C 1
ATOM 822 O O . LEU A 1 100 ? -22.424 -1.791 13.756 1.00 91.75 100 LEU A O 1
ATOM 826 N N . ARG A 1 101 ? -20.886 -0.179 14.039 1.00 92.44 101 ARG A N 1
ATOM 827 C CA . ARG A 1 101 ? -21.184 0.533 12.789 1.00 92.44 101 ARG A CA 1
ATOM 828 C C . ARG A 1 101 ? -19.910 0.853 12.037 1.00 92.44 101 ARG A C 1
ATOM 830 O O . ARG A 1 101 ? -18.960 1.339 12.641 1.00 92.44 101 ARG A O 1
ATOM 837 N N . CYS A 1 102 ? -19.959 0.675 10.727 1.00 92.25 102 CYS A N 1
ATOM 838 C CA . CYS A 1 102 ? -18.911 1.068 9.799 1.00 92.25 102 CYS A CA 1
ATOM 839 C C . CYS A 1 102 ? -19.522 1.999 8.754 1.00 92.25 102 CYS A C 1
ATOM 841 O O . CYS A 1 102 ? -20.591 1.696 8.222 1.00 92.25 102 CYS A O 1
ATOM 843 N N . ASP A 1 103 ? -18.859 3.114 8.479 1.00 90.19 103 ASP A N 1
ATOM 844 C CA . ASP A 1 103 ? -19.250 4.070 7.444 1.00 90.19 103 ASP A CA 1
ATOM 845 C C . ASP A 1 103 ? -17.992 4.560 6.731 1.00 90.19 103 ASP A C 1
ATOM 847 O O . ASP A 1 103 ? -16.996 4.836 7.396 1.00 90.19 103 ASP A O 1
ATOM 851 N N . VAL A 1 104 ? -18.023 4.637 5.403 1.00 85.25 104 VAL A N 1
ATOM 852 C CA . VAL A 1 104 ? -16.939 5.223 4.605 1.00 85.25 104 VAL A CA 1
ATOM 853 C C . VAL A 1 104 ? -17.485 6.496 3.986 1.00 85.25 104 VAL A C 1
ATOM 855 O O . VAL A 1 104 ? -18.494 6.454 3.277 1.00 85.25 104 VAL A O 1
ATOM 858 N N . ASP A 1 105 ? -16.844 7.622 4.279 1.00 85.12 105 ASP A N 1
ATOM 859 C CA . ASP A 1 105 ? -17.266 8.907 3.737 1.00 85.12 105 ASP A CA 1
ATOM 860 C C . ASP A 1 105 ? -16.751 9.143 2.305 1.00 85.12 105 ASP A C 1
ATOM 862 O O . ASP A 1 105 ? -16.095 8.303 1.685 1.00 85.12 105 ASP A O 1
ATOM 866 N N . VAL A 1 106 ? -17.105 10.301 1.744 1.00 79.06 106 VAL A N 1
ATOM 867 C CA . VAL A 1 106 ? -16.740 10.682 0.370 1.00 79.06 106 VAL A CA 1
ATOM 868 C C . VAL A 1 106 ? -15.242 10.910 0.177 1.00 79.06 106 VAL A C 1
ATOM 870 O O . VAL A 1 106 ? -14.786 10.896 -0.965 1.00 79.06 106 VAL A O 1
ATOM 873 N N . ASP A 1 107 ? -14.502 11.108 1.267 1.00 77.00 107 ASP A N 1
ATOM 874 C CA . ASP A 1 107 ? -13.056 11.312 1.260 1.00 77.00 107 ASP A CA 1
ATOM 875 C C . ASP A 1 107 ? -12.306 9.979 1.427 1.00 77.00 107 ASP A C 1
ATOM 877 O O . ASP A 1 107 ? -11.078 9.951 1.421 1.00 77.00 107 ASP A O 1
ATOM 881 N N . GLY A 1 108 ? -13.033 8.860 1.537 1.00 79.19 108 GLY A N 1
ATOM 882 C CA . GLY A 1 108 ? -12.446 7.536 1.706 1.00 79.19 108 GLY A CA 1
ATOM 883 C C . GLY A 1 108 ? -12.026 7.242 3.141 1.00 79.19 108 GLY A C 1
ATOM 884 O O . GLY A 1 108 ? -11.241 6.324 3.360 1.00 79.19 108 GLY A O 1
ATOM 885 N N . ILE A 1 109 ? -12.538 7.977 4.132 1.00 85.31 109 ILE A N 1
ATOM 886 C CA . ILE A 1 109 ? -12.247 7.703 5.538 1.00 85.31 109 ILE A CA 1
ATOM 887 C C . ILE A 1 109 ? -13.273 6.712 6.084 1.00 85.31 109 ILE A C 1
ATOM 889 O O . ILE A 1 109 ? -14.459 7.018 6.229 1.00 85.31 109 ILE A O 1
ATOM 893 N N . LEU A 1 110 ? -12.801 5.519 6.442 1.00 87.50 110 LEU A N 1
ATOM 894 C CA . LEU A 1 110 ? -13.577 4.537 7.185 1.00 87.50 110 LEU A CA 1
ATOM 895 C C . LEU A 1 110 ? -13.674 4.971 8.644 1.00 87.50 110 LEU A C 1
ATOM 897 O O . LEU A 1 110 ? -12.667 5.060 9.338 1.00 87.50 110 LEU A O 1
ATOM 901 N N . THR A 1 111 ? -14.890 5.152 9.142 1.00 92.44 111 THR A N 1
ATOM 902 C CA . THR A 1 111 ? -15.191 5.309 10.563 1.00 92.44 111 THR A CA 1
ATOM 903 C C . THR A 1 111 ? -15.843 4.038 11.098 1.00 92.44 111 THR A C 1
ATOM 905 O O . THR A 1 111 ? -16.985 3.724 10.760 1.00 92.44 111 THR A O 1
ATOM 908 N N . VAL A 1 112 ? -15.155 3.341 12.002 1.00 93.69 112 VAL A N 1
ATOM 909 C CA . VAL A 1 112 ? -15.709 2.232 12.784 1.00 93.69 112 VAL A CA 1
ATOM 910 C C . VAL A 1 112 ? -16.099 2.742 14.163 1.00 93.69 112 VAL A C 1
ATOM 912 O O . VAL A 1 112 ? -15.289 3.322 14.876 1.00 93.69 112 VAL A O 1
ATOM 915 N N . THR A 1 113 ? -17.351 2.546 14.560 1.00 94.81 113 THR A N 1
ATOM 916 C CA . THR A 1 113 ? -17.845 2.869 15.901 1.00 94.81 113 THR A CA 1
ATOM 917 C C . THR A 1 113 ? -18.237 1.585 16.611 1.00 94.81 113 THR A C 1
ATOM 919 O O . THR A 1 113 ? -19.197 0.929 16.212 1.00 94.81 113 THR A O 1
ATOM 922 N N . VAL A 1 114 ? -17.516 1.267 17.681 1.00 93.94 114 VAL A N 1
ATOM 923 C CA . VAL A 1 114 ? -17.765 0.131 18.567 1.00 93.94 114 VAL A CA 1
ATOM 924 C C . VAL A 1 114 ? -18.418 0.660 19.848 1.00 93.94 114 VAL A C 1
ATOM 926 O O . VAL A 1 114 ? -17.779 1.414 20.591 1.00 93.94 114 VAL A O 1
ATOM 929 N N . PRO A 1 115 ? -19.699 0.352 20.110 1.00 94.06 115 PRO A N 1
ATOM 930 C CA . PRO A 1 115 ? -20.359 0.759 21.343 1.00 94.06 115 PRO A CA 1
ATOM 931 C C . PRO A 1 115 ? -19.695 0.154 22.579 1.00 94.06 115 PRO A C 1
ATOM 933 O O . PRO A 1 115 ? -19.050 -0.891 22.523 1.00 94.06 115 PRO A O 1
ATOM 936 N N . ARG A 1 116 ? -19.893 0.808 23.720 1.00 90.12 116 ARG A N 1
ATOM 937 C CA . ARG A 1 116 ? -19.466 0.324 25.028 1.00 90.12 116 ARG A CA 1
ATOM 938 C C . ARG A 1 116 ? -20.668 0.171 25.938 1.00 90.12 116 ARG A C 1
ATOM 940 O O . ARG A 1 116 ? -21.529 1.051 26.024 1.00 90.12 116 ARG A O 1
ATOM 947 N N . GLU A 1 117 ? -20.711 -0.937 26.659 1.00 86.50 117 GLU A N 1
ATOM 948 C CA . GLU A 1 117 ? -21.659 -1.111 27.743 1.00 86.50 117 GLU A CA 1
ATOM 949 C C . GLU A 1 117 ? -21.315 -0.144 28.879 1.00 86.50 117 GLU A C 1
ATOM 951 O O . GLU A 1 117 ? -20.152 0.007 29.278 1.00 86.50 117 GLU A O 1
ATOM 956 N N . LYS A 1 118 ? -22.340 0.518 29.426 1.00 75.19 118 LYS A N 1
ATOM 957 C CA . LYS A 1 118 ? -22.159 1.333 30.628 1.00 75.19 118 LYS A CA 1
ATOM 958 C C . LYS A 1 118 ? -21.657 0.433 31.756 1.00 75.19 118 LYS A C 1
ATOM 960 O O . LYS A 1 118 ? -22.250 -0.626 31.968 1.00 75.19 118 LYS A O 1
ATOM 965 N N . PRO A 1 119 ? -20.662 0.861 32.548 1.00 61.97 119 PRO A N 1
ATOM 966 C CA . PRO A 1 119 ? -20.374 0.169 33.792 1.00 61.97 119 PRO A CA 1
ATOM 967 C C . PRO A 1 119 ? -21.644 0.157 34.654 1.00 61.97 119 PRO A C 1
ATOM 969 O O . PRO A 1 119 ? -22.270 1.198 34.872 1.00 61.97 119 PRO A O 1
ATOM 972 N N . ASP A 1 120 ? -22.042 -1.030 35.114 1.00 54.72 120 ASP A N 1
ATOM 973 C CA . ASP A 1 120 ? -23.176 -1.237 36.016 1.00 54.72 120 ASP A CA 1
ATOM 974 C C . ASP A 1 120 ? -23.051 -0.302 37.233 1.00 54.72 120 ASP A C 1
ATOM 976 O O . ASP A 1 120 ? -22.297 -0.568 38.173 1.00 54.72 120 ASP A O 1
ATOM 980 N N . VAL A 1 121 ? -23.838 0.779 37.268 1.00 57.34 121 VAL A N 1
ATOM 981 C CA . VAL A 1 121 ? -23.886 1.725 38.404 1.00 57.34 121 VAL A CA 1
ATOM 982 C C . VAL A 1 121 ? -24.355 1.029 39.702 1.00 57.34 121 VAL A C 1
ATOM 984 O O . VAL A 1 121 ? -24.213 1.570 40.796 1.00 57.34 121 VAL A O 1
ATOM 987 N N . ASN A 1 122 ? -24.854 -0.210 39.610 1.00 51.16 122 ASN A N 1
ATOM 988 C CA . ASN A 1 122 ? -25.398 -0.983 40.727 1.00 51.16 122 ASN A CA 1
ATOM 989 C C . ASN A 1 122 ? -24.438 -1.995 41.373 1.00 51.16 122 ASN A C 1
ATOM 991 O O . ASN A 1 122 ? -24.826 -2.646 42.344 1.00 51.16 122 ASN A O 1
ATOM 995 N N . LYS A 1 123 ? -23.182 -2.114 40.926 1.00 49.38 123 LYS A N 1
ATOM 996 C CA . LYS A 1 123 ? -22.152 -2.818 41.708 1.00 49.38 123 LYS A CA 1
ATOM 997 C C . LYS A 1 123 ? -21.320 -1.785 42.453 1.00 49.38 123 LYS A C 1
ATOM 999 O O . LYS A 1 123 ? -20.225 -1.427 42.033 1.00 49.38 123 LYS A O 1
ATOM 1004 N N . SER A 1 124 ? -21.851 -1.309 43.581 1.00 45.09 124 SER A N 1
ATOM 1005 C CA . SER A 1 124 ? -21.104 -0.531 44.572 1.00 45.09 124 SER A CA 1
ATOM 1006 C C . SER A 1 124 ? -20.001 -1.398 45.191 1.00 45.09 124 SER A C 1
ATOM 1008 O O . SER A 1 124 ? -20.090 -1.899 46.312 1.00 45.09 124 SER A O 1
ATOM 1010 N N . GLY A 1 125 ? -18.924 -1.587 44.430 1.00 40.41 125 GLY A N 1
ATOM 1011 C CA . GLY A 1 125 ? -17.639 -2.007 44.954 1.00 40.41 125 GLY A CA 1
ATOM 1012 C C . GLY A 1 125 ? -17.252 -1.031 46.057 1.00 40.41 125 GLY A C 1
ATOM 1013 O O . GLY A 1 125 ? -17.100 0.167 45.833 1.00 40.41 125 GLY A O 1
ATOM 1014 N N . LYS A 1 126 ? -17.189 -1.552 47.276 1.00 38.16 126 LYS A N 1
ATOM 1015 C CA . LYS A 1 126 ? -16.863 -0.848 48.512 1.00 38.16 126 LYS A CA 1
ATOM 1016 C C . LYS A 1 126 ? -15.597 0.001 48.323 1.00 38.16 126 LYS A C 1
ATOM 1018 O O . LYS A 1 126 ? -14.491 -0.531 48.301 1.00 38.16 126 LYS A O 1
ATOM 1023 N N . VAL A 1 127 ? -15.760 1.318 48.200 1.00 42.06 127 VAL A N 1
ATOM 1024 C CA . VAL A 1 127 ? -14.639 2.265 48.170 1.00 42.06 127 VAL A CA 1
ATOM 1025 C C . VAL A 1 127 ? -14.000 2.271 49.558 1.00 42.06 127 VAL A C 1
ATOM 1027 O O . VAL A 1 127 ? -14.578 2.772 50.520 1.00 42.06 127 VAL A O 1
ATOM 1030 N N . HIS A 1 128 ? -12.808 1.691 49.678 1.00 37.91 128 HIS A N 1
ATOM 1031 C CA . HIS A 1 128 ? -11.943 1.930 50.826 1.00 37.91 128 HIS A CA 1
ATOM 1032 C C . HIS A 1 128 ? -11.179 3.232 50.575 1.00 37.91 128 HIS A C 1
ATOM 1034 O O . HIS A 1 128 ? -10.165 3.255 49.885 1.00 37.91 128 HIS A O 1
ATOM 1040 N N . THR A 1 129 ? -11.693 4.335 51.115 1.00 27.64 129 THR A N 1
ATOM 1041 C CA . THR A 1 129 ? -11.024 5.636 51.073 1.00 27.64 129 THR A CA 1
ATOM 1042 C C . THR A 1 129 ? -9.746 5.579 51.910 1.00 27.64 129 THR A C 1
ATOM 1044 O O . THR A 1 129 ? -9.814 5.501 53.136 1.00 27.64 129 THR A O 1
ATOM 1047 N N . ILE A 1 130 ? -8.575 5.661 51.275 1.00 32.69 130 ILE A N 1
ATOM 1048 C CA . ILE A 1 130 ? -7.359 6.102 51.966 1.00 32.69 130 ILE A CA 1
ATOM 1049 C C . ILE A 1 130 ? -7.373 7.629 51.916 1.00 32.69 130 ILE A C 1
ATOM 1051 O O . ILE A 1 130 ? -7.158 8.237 50.871 1.00 32.69 130 ILE A O 1
ATOM 1055 N N . ILE A 1 131 ? -7.684 8.252 53.051 1.00 33.22 131 ILE A N 1
ATOM 1056 C CA . ILE A 1 131 ? -7.580 9.701 53.224 1.00 33.22 131 ILE A CA 1
ATOM 1057 C C . ILE A 1 131 ? -6.102 10.024 53.464 1.00 33.22 131 ILE A C 1
ATOM 1059 O O . ILE A 1 131 ? -5.570 9.728 54.532 1.00 33.22 131 ILE A O 1
ATOM 1063 N N . SER A 1 132 ? -5.436 10.655 52.497 1.00 27.52 132 SER A N 1
ATOM 1064 C CA . SER A 1 132 ? -4.195 11.390 52.766 1.00 27.52 132 SER A CA 1
ATOM 1065 C C . SER A 1 132 ? -4.549 12.768 53.345 1.00 27.52 132 SER A C 1
ATOM 1067 O O . SER A 1 132 ? -5.351 13.487 52.742 1.00 27.52 132 SER A O 1
ATOM 1069 N N . PRO A 1 133 ? -3.989 13.180 54.496 1.00 28.59 133 PRO A N 1
ATOM 1070 C CA . PRO A 1 133 ? -4.277 14.492 55.052 1.00 28.59 133 PRO A CA 1
ATOM 1071 C C . PRO A 1 133 ? -3.499 15.582 54.298 1.00 28.59 133 PRO A C 1
ATOM 1073 O O . PRO A 1 133 ? -2.285 15.696 54.424 1.00 28.59 133 PRO A O 1
ATOM 1076 N N . GLY A 1 134 ? -4.243 16.426 53.579 1.00 29.67 134 GLY A N 1
ATOM 1077 C CA . GLY A 1 134 ? -3.946 17.852 53.429 1.00 29.67 134 GLY A CA 1
ATOM 1078 C C . GLY A 1 134 ? -3.253 18.315 52.143 1.00 29.67 134 GLY A C 1
ATOM 1079 O O . GLY A 1 134 ? -2.040 18.199 52.010 1.00 29.67 134 GLY A O 1
ATOM 1080 N N . LYS A 1 135 ? -3.999 19.042 51.293 1.00 30.11 135 LYS A N 1
ATOM 1081 C CA . LYS A 1 135 ? -3.605 20.392 50.840 1.00 30.11 135 LYS A CA 1
ATOM 1082 C C . LYS A 1 135 ? -4.811 21.171 50.290 1.00 30.11 135 LYS A C 1
ATOM 1084 O O . LYS A 1 135 ? -5.598 20.651 49.510 1.00 30.11 135 LYS A O 1
ATOM 1089 N N . HIS A 1 136 ? -4.949 22.409 50.758 1.00 31.09 136 HIS A N 1
ATOM 1090 C CA . HIS A 1 136 ? -6.005 23.384 50.451 1.00 31.09 136 HIS A CA 1
ATOM 1091 C C . HIS A 1 136 ? -5.842 24.040 49.050 1.00 31.09 136 HIS A C 1
ATOM 1093 O O . HIS A 1 136 ? -4.843 23.782 48.378 1.00 31.09 136 HIS A O 1
ATOM 1099 N N . PRO A 1 137 ? -6.823 24.849 48.584 1.00 36.56 137 PRO A N 1
ATOM 1100 C CA . PRO A 1 137 ? -7.242 24.933 47.188 1.00 36.56 137 PRO A CA 1
ATOM 1101 C C . PRO A 1 137 ? -6.478 25.988 46.379 1.00 36.56 137 PRO A C 1
ATOM 1103 O O . PRO A 1 137 ? -6.149 27.061 46.88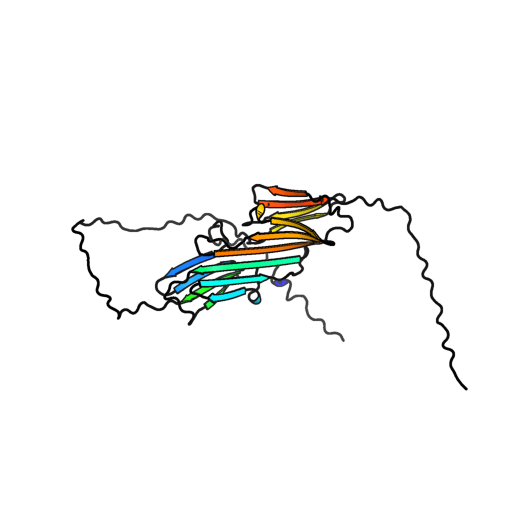0 1.00 36.56 137 PRO A O 1
ATOM 1106 N N . GLY A 1 138 ? -6.274 25.703 45.093 1.00 29.66 138 GLY A N 1
ATOM 1107 C CA . GLY A 1 138 ? -5.760 26.647 44.104 1.00 29.66 138 GLY A CA 1
ATOM 1108 C C . GLY A 1 138 ? -6.653 26.663 42.866 1.00 29.66 138 GLY A C 1
ATOM 1109 O O . GLY A 1 138 ? -6.820 25.648 42.201 1.00 29.66 138 GLY A O 1
ATOM 1110 N N . HIS A 1 139 ? -7.244 27.822 42.592 1.00 40.09 139 HIS A N 1
ATOM 1111 C CA . HIS A 1 139 ? -7.991 28.153 41.382 1.00 40.09 139 HIS A CA 1
ATOM 1112 C C . HIS A 1 139 ? -7.091 28.209 40.131 1.00 40.09 139 HIS A C 1
ATOM 1114 O O . HIS A 1 139 ? -6.126 28.967 40.126 1.00 40.09 139 HIS A O 1
ATOM 1120 N N . SER A 1 140 ? -7.513 27.574 39.033 1.00 36.16 140 SER A N 1
ATOM 1121 C CA . SER A 1 140 ? -7.306 28.028 37.637 1.00 36.16 140 SER A CA 1
ATOM 1122 C C . SER A 1 140 ? -8.191 27.175 36.709 1.00 36.16 140 SER A C 1
ATOM 1124 O O . SER A 1 140 ? -7.992 25.980 36.555 1.00 36.16 140 SER A O 1
ATOM 1126 N N . LYS A 1 141 ? -9.381 27.642 36.313 1.00 33.97 141 LYS A N 1
ATOM 1127 C CA . LYS A 1 141 ? -9.672 28.380 35.066 1.00 33.97 141 LYS A CA 1
ATOM 1128 C C . LYS A 1 141 ? -8.948 27.846 33.817 1.00 33.97 141 LYS A C 1
ATOM 1130 O O . LYS A 1 141 ? -7.795 28.182 33.596 1.00 33.97 141 LYS A O 1
ATOM 1135 N N . GLY A 1 142 ? -9.722 27.148 32.979 1.00 32.25 142 GLY A N 1
ATOM 1136 C CA . GLY A 1 142 ? -9.702 27.234 31.514 1.00 32.25 142 GLY A CA 1
ATOM 1137 C C . GLY A 1 142 ? -8.456 26.717 30.803 1.00 32.25 142 GLY A C 1
ATOM 1138 O O . GLY A 1 142 ? -7.523 27.477 30.567 1.00 32.25 142 GLY A O 1
ATOM 1139 N N . PHE A 1 143 ? -8.502 25.470 30.335 1.00 31.17 143 PHE A N 1
ATOM 1140 C CA . PHE A 1 143 ? -7.623 25.025 29.258 1.00 31.17 143 PHE A CA 1
ATOM 1141 C C . PHE A 1 143 ? -8.330 25.252 27.914 1.00 31.17 143 PHE A C 1
ATOM 1143 O O . PHE A 1 143 ? -9.158 24.458 27.480 1.00 31.17 143 PHE A O 1
ATOM 1150 N N . LEU A 1 144 ? -8.040 26.394 27.286 1.00 35.25 144 LEU A N 1
ATOM 1151 C CA . LEU A 1 144 ? -8.304 26.639 25.868 1.00 35.25 144 LEU A CA 1
ATOM 1152 C C . LEU A 1 144 ? -7.181 25.955 25.081 1.00 35.25 144 LEU A C 1
ATOM 1154 O O . LEU A 1 144 ? -6.103 26.525 24.908 1.00 35.25 144 LEU A O 1
ATOM 1158 N N . GLY A 1 145 ? -7.432 24.723 24.639 1.00 25.05 145 GLY A N 1
ATOM 1159 C CA . GLY A 1 145 ? -6.575 24.018 23.691 1.00 25.05 145 GLY A CA 1
ATOM 1160 C C . GLY A 1 145 ? -6.572 24.757 22.357 1.00 25.05 145 GLY A C 1
ATOM 1161 O O . GLY A 1 145 ? -7.481 24.622 21.545 1.00 25.05 145 GLY A O 1
ATOM 1162 N N . LYS A 1 146 ? -5.564 25.602 22.167 1.00 30.16 146 LYS A N 1
ATOM 1163 C CA . LYS A 1 146 ? -5.281 26.328 20.935 1.00 30.16 146 LYS A CA 1
ATOM 1164 C C . LYS A 1 146 ? -4.542 25.367 20.005 1.00 30.16 146 LYS A C 1
ATOM 1166 O O . LYS A 1 146 ? -3.340 25.185 20.165 1.00 30.16 146 LYS A O 1
ATOM 1171 N N . ILE A 1 147 ? -5.245 24.741 19.065 1.00 30.83 147 ILE A N 1
ATOM 1172 C CA . ILE A 1 147 ? -4.584 23.991 17.991 1.00 30.83 147 ILE A CA 1
ATOM 1173 C C . ILE A 1 147 ? -4.235 24.996 16.895 1.00 30.83 147 ILE A C 1
ATOM 1175 O O . ILE A 1 147 ? -5.101 25.653 16.317 1.00 30.83 147 ILE A O 1
ATOM 1179 N N . MET A 1 148 ? -2.934 25.185 16.694 1.00 26.31 148 MET A N 1
ATOM 1180 C CA . MET A 1 148 ? -2.384 25.957 15.589 1.00 26.31 148 MET A CA 1
ATOM 1181 C C . MET A 1 148 ? -2.606 25.161 14.305 1.00 26.31 148 MET A C 1
ATOM 1183 O O . MET A 1 148 ? -2.156 24.027 14.187 1.00 26.31 148 MET A O 1
ATOM 1187 N N . SER A 1 149 ? -3.304 25.784 13.361 1.00 30.89 149 SER A N 1
ATOM 1188 C CA . SER A 1 149 ? -3.413 25.342 11.975 1.00 30.89 149 SER A CA 1
ATOM 1189 C C . SER A 1 149 ? -2.019 25.242 11.358 1.00 30.89 149 SER A C 1
ATOM 1191 O O . SER A 1 149 ? -1.370 26.265 11.134 1.00 30.89 149 SER A O 1
ATOM 1193 N N . ALA A 1 150 ? -1.592 24.026 11.040 1.00 27.56 150 ALA A N 1
ATOM 1194 C CA . ALA A 1 150 ? -0.572 23.763 10.039 1.00 27.56 150 ALA A CA 1
ATOM 1195 C C . ALA A 1 150 ? -1.214 22.847 8.995 1.00 27.56 150 ALA A C 1
ATOM 1197 O O . ALA A 1 150 ? -1.644 21.741 9.306 1.00 27.56 150 ALA A O 1
ATOM 1198 N N . VAL A 1 151 ? -1.356 23.373 7.781 1.00 31.80 151 VAL A N 1
ATOM 1199 C CA . VAL A 1 151 ? -1.803 22.632 6.601 1.00 31.80 151 VAL A CA 1
ATOM 1200 C C . VAL A 1 151 ? -0.744 21.578 6.298 1.00 31.80 151 VAL A C 1
ATOM 1202 O O . VAL A 1 151 ? 0.409 21.941 6.066 1.00 31.80 151 VAL A O 1
ATOM 1205 N N . LEU A 1 152 ? -1.127 20.305 6.303 1.00 31.28 152 LEU A N 1
ATOM 1206 C CA . LEU A 1 152 ? -0.315 19.203 5.796 1.00 31.28 152 LEU A CA 1
ATOM 1207 C C . LEU A 1 152 ? -1.195 18.351 4.881 1.00 31.28 152 LEU A C 1
ATOM 1209 O O . LEU A 1 152 ? -2.362 18.105 5.172 1.00 31.28 152 LEU A O 1
ATOM 1213 N N . THR A 1 153 ? -0.640 18.040 3.718 1.00 32.81 153 THR A N 1
ATOM 1214 C CA . THR A 1 153 ? -1.271 17.347 2.599 1.00 32.81 153 THR A CA 1
ATOM 1215 C C . THR A 1 153 ? -1.472 15.865 2.905 1.00 32.81 153 THR A C 1
ATOM 1217 O O . THR A 1 153 ? -0.655 15.255 3.588 1.00 32.81 153 THR A O 1
ATOM 1220 N N . SER A 1 154 ? -2.571 15.309 2.395 1.00 35.25 154 SER A N 1
ATOM 1221 C CA . SER A 1 154 ? -2.901 13.881 2.387 1.00 35.25 154 SER A CA 1
ATOM 1222 C C . SER A 1 154 ? -1.786 13.071 1.720 1.00 35.25 154 SER A C 1
ATOM 1224 O O . SER A 1 154 ? -1.405 13.400 0.596 1.00 35.25 154 SER A O 1
ATOM 1226 N N . HIS A 1 155 ? -1.273 12.028 2.372 1.00 40.91 155 HIS A N 1
ATOM 1227 C CA . HIS A 1 155 ? -0.248 11.163 1.784 1.00 40.91 155 HIS A CA 1
ATOM 1228 C C . HIS A 1 155 ? -0.592 9.687 1.963 1.00 40.91 155 HIS A C 1
ATOM 1230 O O . HIS A 1 155 ? -0.206 9.073 2.940 1.00 40.91 155 HIS A O 1
ATOM 1236 N N . GLU A 1 156 ? -1.320 9.168 0.978 1.00 46.28 156 GLU A N 1
ATOM 1237 C CA . GLU A 1 156 ? -1.158 7.863 0.325 1.00 46.28 156 GLU A CA 1
ATOM 1238 C C . GLU A 1 156 ? -0.319 6.805 1.072 1.00 46.28 156 GLU A C 1
ATOM 1240 O O . GLU A 1 156 ? 0.906 6.853 1.055 1.00 46.28 156 GLU A O 1
ATOM 1245 N N . ASP A 1 157 ? -0.950 5.741 1.575 1.00 47.94 157 ASP A N 1
ATOM 1246 C CA . ASP A 1 157 ? -0.279 4.496 2.006 1.00 47.94 157 ASP A CA 1
A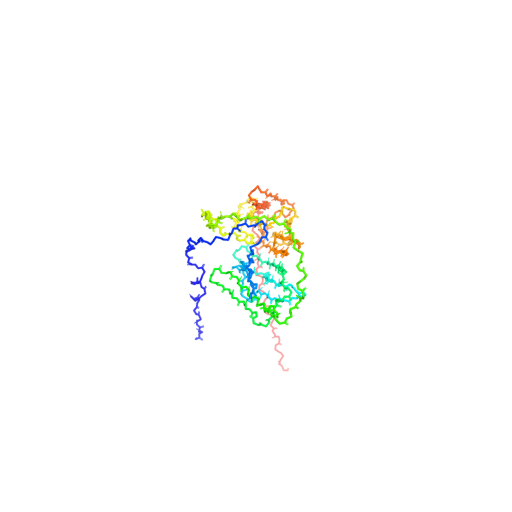TOM 1247 C C . ASP A 1 157 ? 0.305 3.676 0.821 1.00 47.94 157 ASP A C 1
ATOM 1249 O O . ASP A 1 157 ? 0.495 2.459 0.908 1.00 47.94 157 ASP A O 1
ATOM 1253 N N . LEU A 1 158 ? 0.560 4.316 -0.327 1.00 57.47 158 LEU A N 1
ATOM 1254 C CA . LEU A 1 158 ? 0.839 3.666 -1.605 1.00 57.47 158 LEU A CA 1
ATOM 1255 C C . LEU A 1 158 ? 2.176 4.049 -2.222 1.00 57.47 158 LEU A C 1
ATOM 1257 O O . LEU A 1 158 ? 2.652 5.162 -2.010 1.00 57.47 158 LEU A O 1
ATOM 1261 N N . PRO A 1 159 ? 2.708 3.195 -3.125 1.00 70.75 159 PRO A N 1
ATOM 1262 C CA . PRO A 1 159 ? 3.634 3.667 -4.135 1.00 70.75 159 PRO A CA 1
ATOM 1263 C C . PRO A 1 159 ? 2.977 4.745 -4.999 1.00 70.75 159 PRO A C 1
ATOM 1265 O O . PRO A 1 159 ? 2.294 4.436 -5.979 1.00 70.75 159 PRO A O 1
ATOM 1268 N N . THR A 1 160 ? 3.218 6.014 -4.681 1.00 83.00 160 THR A N 1
ATOM 1269 C CA . THR A 1 160 ? 2.847 7.110 -5.575 1.00 83.00 160 THR A CA 1
ATOM 1270 C C . THR A 1 160 ? 3.799 7.079 -6.759 1.00 83.00 160 THR A C 1
ATOM 1272 O O . THR A 1 160 ? 5.018 7.226 -6.621 1.00 83.00 160 THR A O 1
ATOM 1275 N N . ILE A 1 161 ? 3.251 6.863 -7.954 1.00 86.62 161 ILE A N 1
ATOM 1276 C CA . ILE A 1 161 ? 4.043 6.862 -9.182 1.00 86.62 161 ILE A CA 1
ATOM 1277 C C . ILE A 1 161 ? 4.423 8.300 -9.506 1.00 86.62 161 ILE A C 1
ATOM 1279 O O . ILE A 1 161 ? 3.608 9.093 -9.967 1.00 86.62 161 ILE A O 1
ATOM 1283 N N . ILE A 1 162 ? 5.700 8.620 -9.312 1.00 90.94 162 ILE A N 1
ATOM 1284 C CA . ILE A 1 162 ? 6.262 9.919 -9.694 1.00 90.94 162 ILE A CA 1
ATOM 1285 C C . ILE A 1 162 ? 6.513 9.954 -11.201 1.00 90.94 162 ILE A C 1
ATOM 1287 O O . ILE A 1 162 ? 6.380 10.995 -11.843 1.00 90.94 162 ILE A O 1
ATOM 1291 N N . GLY A 1 163 ? 6.907 8.820 -11.784 1.00 91.31 163 GLY A N 1
ATOM 1292 C CA . GLY A 1 163 ? 7.058 8.726 -13.228 1.00 91.31 163 GLY A CA 1
ATOM 1293 C C . GLY A 1 163 ? 7.567 7.383 -13.724 1.00 91.31 163 GLY A C 1
ATOM 1294 O O . GLY A 1 163 ? 8.413 6.739 -13.104 1.00 91.31 163 GLY A O 1
ATOM 1295 N N . VAL A 1 164 ? 7.083 7.010 -14.907 1.00 95.06 164 VAL A N 1
ATOM 1296 C CA . VAL A 1 164 ? 7.583 5.886 -15.698 1.00 95.06 164 VAL A CA 1
ATOM 1297 C C . VAL A 1 164 ? 8.119 6.444 -17.012 1.00 95.06 164 VAL A C 1
ATOM 1299 O O . VAL A 1 164 ? 7.386 7.024 -17.812 1.00 95.06 164 VAL A O 1
ATOM 1302 N N . HIS A 1 165 ? 9.420 6.296 -17.246 1.00 94.50 165 HIS A N 1
ATOM 1303 C CA . HIS A 1 165 ? 10.100 6.856 -18.408 1.00 94.50 165 HIS A CA 1
ATOM 1304 C C . HIS A 1 165 ? 10.752 5.762 -19.241 1.00 94.50 165 HIS A C 1
ATOM 1306 O O . HIS A 1 165 ? 11.512 4.930 -18.750 1.00 94.50 165 HIS A O 1
ATOM 1312 N N . LYS A 1 166 ? 10.508 5.803 -20.550 1.00 93.31 166 LYS A N 1
ATOM 1313 C CA . LYS A 1 166 ? 11.120 4.892 -21.515 1.00 93.31 166 LYS A CA 1
ATOM 1314 C C . LYS A 1 166 ? 11.934 5.687 -22.519 1.00 93.31 166 LYS A C 1
ATOM 1316 O O . LYS A 1 166 ? 11.389 6.372 -23.379 1.00 93.31 166 LYS A O 1
ATOM 1321 N N . THR A 1 167 ? 13.251 5.559 -22.440 1.00 93.12 167 THR A N 1
ATOM 1322 C CA . THR A 1 167 ? 14.182 6.132 -23.419 1.00 93.12 167 THR A CA 1
ATOM 1323 C C . THR A 1 167 ? 14.726 5.037 -24.333 1.00 93.12 167 THR A C 1
ATOM 1325 O O . THR A 1 167 ? 14.446 3.853 -24.141 1.00 93.12 167 THR A O 1
ATOM 1328 N N . LYS A 1 168 ? 15.528 5.401 -25.341 1.00 89.00 168 LYS A N 1
ATOM 1329 C CA . LYS A 1 168 ? 16.253 4.419 -26.168 1.00 89.00 168 LYS A CA 1
ATOM 1330 C C . LYS A 1 168 ? 17.250 3.567 -25.370 1.00 89.00 168 LYS A C 1
ATOM 1332 O O . LYS A 1 168 ? 17.501 2.437 -25.764 1.00 89.00 168 LYS A O 1
ATOM 1337 N N . HIS A 1 169 ? 17.757 4.093 -24.256 1.00 92.00 169 HIS A N 1
ATOM 1338 C CA . HIS A 1 169 ? 18.875 3.515 -23.505 1.00 92.00 169 HIS A CA 1
ATOM 1339 C C . HIS A 1 169 ? 18.459 2.866 -22.189 1.00 92.00 169 HIS A C 1
ATOM 1341 O O . HIS A 1 169 ? 19.191 2.040 -21.662 1.00 92.00 169 HIS A O 1
ATOM 1347 N N . GLN A 1 170 ? 17.313 3.256 -21.634 1.00 95.25 170 GLN A N 1
ATOM 1348 C CA . GLN A 1 170 ? 16.912 2.857 -20.289 1.00 95.25 170 GLN A CA 1
ATOM 1349 C C . GLN A 1 170 ? 15.394 2.947 -20.112 1.00 95.25 170 GLN A C 1
ATOM 1351 O O . GLN A 1 170 ? 14.737 3.815 -20.698 1.00 95.25 170 GLN A O 1
ATOM 1356 N N . PHE A 1 171 ? 14.860 2.041 -19.304 1.00 96.88 171 PHE A N 1
ATOM 1357 C CA . PHE A 1 171 ? 13.541 2.106 -18.696 1.00 96.88 171 PHE A CA 1
ATOM 1358 C C . PHE A 1 171 ? 13.699 2.516 -17.229 1.00 96.88 171 PHE A C 1
ATOM 1360 O O . PHE A 1 171 ? 14.503 1.919 -16.517 1.00 96.88 171 PHE A O 1
ATOM 1367 N N . THR A 1 172 ? 12.971 3.535 -16.785 1.00 97.62 172 THR A N 1
ATOM 1368 C CA . THR A 1 172 ? 13.102 4.101 -15.440 1.00 97.62 172 THR A CA 1
ATOM 1369 C C . THR A 1 172 ? 11.735 4.198 -14.780 1.00 97.62 172 THR A C 1
ATOM 1371 O O . THR A 1 172 ? 10.806 4.733 -15.379 1.00 97.62 172 THR A O 1
ATOM 1374 N N . VAL A 1 173 ? 11.630 3.730 -13.541 1.00 97.38 173 VAL A N 1
ATOM 1375 C CA . VAL A 1 173 ? 10.453 3.866 -12.677 1.00 97.38 173 VAL A CA 1
ATOM 1376 C C . VAL A 1 173 ? 10.855 4.664 -11.443 1.00 97.38 173 VAL A C 1
ATOM 1378 O O . VAL A 1 173 ? 11.909 4.410 -10.862 1.00 97.38 173 VAL A O 1
ATOM 1381 N N . ARG A 1 174 ? 10.031 5.635 -11.044 1.00 95.81 174 ARG A N 1
ATOM 1382 C CA . ARG A 1 174 ? 10.197 6.408 -9.809 1.00 95.81 174 ARG A CA 1
ATOM 1383 C C . ARG A 1 174 ? 8.938 6.297 -8.959 1.00 95.81 174 ARG A C 1
ATOM 1385 O O . ARG A 1 174 ? 7.854 6.615 -9.450 1.00 95.81 174 ARG A O 1
ATOM 1392 N N . LEU A 1 175 ? 9.102 5.864 -7.714 1.00 91.94 175 LEU A N 1
ATOM 1393 C CA . LEU A 1 175 ? 8.031 5.647 -6.746 1.00 91.94 175 LEU A CA 1
ATOM 1394 C C . LEU A 1 175 ? 8.354 6.381 -5.455 1.00 91.94 175 LEU A C 1
ATOM 1396 O O . LEU A 1 175 ? 9.458 6.242 -4.940 1.00 91.94 175 LEU A O 1
ATOM 1400 N N . GLU A 1 176 ? 7.401 7.132 -4.932 1.00 86.88 176 GLU A N 1
ATOM 1401 C CA . GLU A 1 176 ? 7.419 7.540 -3.530 1.00 86.88 176 GLU A CA 1
ATOM 1402 C C . GLU A 1 176 ? 6.864 6.380 -2.706 1.00 86.88 176 GLU A C 1
ATOM 1404 O O . GLU A 1 176 ? 5.790 5.881 -3.027 1.00 86.88 176 GLU A O 1
ATOM 1409 N N . LEU A 1 177 ? 7.605 5.916 -1.701 1.00 82.69 177 LEU A N 1
ATOM 1410 C CA . LEU A 1 177 ? 7.221 4.775 -0.866 1.00 82.69 177 LEU A CA 1
ATOM 1411 C C . LEU A 1 177 ? 7.117 5.221 0.596 1.00 82.69 177 LEU A C 1
ATOM 1413 O O . LEU A 1 177 ? 7.984 4.879 1.405 1.00 82.69 177 LEU A O 1
ATOM 1417 N N . PRO A 1 178 ? 6.101 6.028 0.947 1.00 72.00 178 PRO A N 1
ATOM 1418 C CA . PRO A 1 178 ? 5.920 6.448 2.325 1.00 72.00 178 PRO A CA 1
ATOM 1419 C C . PRO A 1 178 ? 5.679 5.214 3.203 1.00 72.00 178 PRO A C 1
ATOM 1421 O O . PRO A 1 178 ? 5.055 4.240 2.785 1.00 72.00 178 PRO A O 1
ATOM 1424 N N . HIS A 1 179 ? 6.200 5.256 4.428 1.00 74.38 179 HIS A N 1
ATOM 1425 C CA . HIS A 1 179 ? 6.035 4.200 5.435 1.00 74.38 179 HIS A CA 1
ATOM 1426 C C . HIS A 1 179 ? 6.711 2.848 5.148 1.00 74.38 179 HIS A C 1
ATOM 1428 O O . HIS A 1 179 ? 6.466 1.904 5.896 1.00 74.38 179 HIS A O 1
ATOM 1434 N N . PHE A 1 180 ? 7.586 2.761 4.142 1.00 80.44 180 PHE A N 1
ATOM 1435 C CA . PHE A 1 180 ? 8.481 1.617 3.953 1.00 80.44 180 PHE A CA 1
ATOM 1436 C C . PHE A 1 180 ? 9.931 2.050 4.133 1.00 80.44 180 PHE A C 1
ATOM 1438 O O . PHE A 1 180 ? 10.397 2.993 3.485 1.00 80.44 180 PHE A O 1
ATOM 1445 N N . SER A 1 181 ? 10.666 1.359 5.001 1.00 85.06 181 SER A N 1
ATOM 1446 C CA . SER A 1 181 ? 12.113 1.554 5.066 1.00 85.06 181 SER A CA 1
ATOM 1447 C C . SER A 1 181 ? 12.789 0.897 3.852 1.00 85.06 181 SER A C 1
ATOM 1449 O O . SER A 1 181 ? 12.235 -0.034 3.263 1.00 85.06 181 SER A O 1
ATOM 1451 N N . PRO A 1 182 ? 13.993 1.338 3.439 1.00 86.50 182 PRO A N 1
ATOM 1452 C CA . PRO A 1 182 ? 14.717 0.708 2.332 1.00 86.50 182 PRO A CA 1
ATOM 1453 C C . PRO A 1 182 ? 14.886 -0.810 2.478 1.00 86.50 182 PRO A C 1
ATOM 1455 O O . PRO A 1 182 ? 14.917 -1.519 1.478 1.00 86.50 182 PRO A O 1
ATOM 1458 N N . GLU A 1 183 ? 14.990 -1.306 3.710 1.00 88.81 183 GLU A N 1
ATOM 1459 C CA . GLU A 1 183 ? 15.138 -2.726 4.035 1.00 88.81 183 GLU A CA 1
ATOM 1460 C C . GLU A 1 183 ? 13.843 -3.532 3.843 1.00 88.81 183 GLU A C 1
ATOM 1462 O O . GLU A 1 183 ? 13.908 -4.745 3.667 1.00 88.81 183 GLU A O 1
ATOM 1467 N N . GLU A 1 184 ? 12.687 -2.868 3.854 1.00 89.75 184 GLU A N 1
ATOM 1468 C CA . GLU A 1 184 ? 11.362 -3.461 3.628 1.00 89.75 184 GLU A CA 1
ATOM 1469 C C . GLU A 1 184 ? 11.017 -3.547 2.130 1.00 89.75 184 GLU A C 1
ATOM 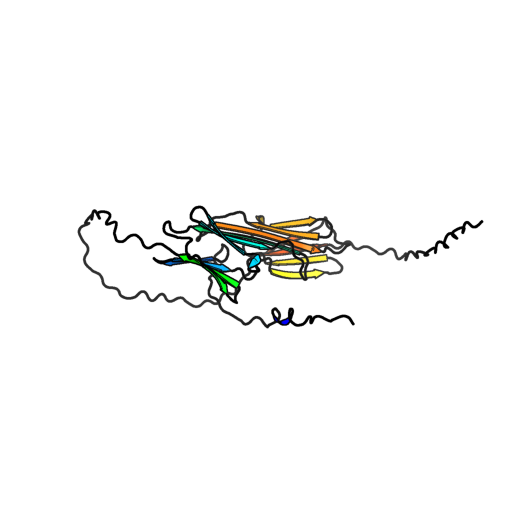1471 O O . GLU A 1 184 ? 9.973 -4.084 1.764 1.00 89.75 184 GLU A O 1
ATOM 1476 N N . ILE A 1 185 ? 11.881 -3.019 1.252 1.00 91.12 185 ILE A N 1
ATOM 1477 C CA . ILE A 1 185 ? 11.644 -2.907 -0.190 1.00 91.12 185 ILE A CA 1
ATOM 1478 C C . ILE A 1 185 ? 12.489 -3.923 -0.962 1.00 91.12 185 ILE A C 1
ATOM 1480 O O . ILE A 1 185 ? 13.713 -3.981 -0.848 1.00 91.12 185 ILE A O 1
ATOM 1484 N N . SER A 1 186 ? 11.834 -4.664 -1.852 1.00 95.44 186 SER A N 1
ATOM 1485 C CA . SER A 1 186 ? 12.456 -5.600 -2.783 1.00 95.44 186 SER A CA 1
ATOM 1486 C C . SER A 1 186 ? 12.218 -5.166 -4.226 1.00 95.44 186 SER A C 1
ATOM 1488 O O . SER A 1 186 ? 11.115 -4.781 -4.613 1.00 95.44 186 SER A O 1
ATOM 1490 N N . VAL A 1 187 ? 13.262 -5.241 -5.052 1.00 97.25 187 VAL A N 1
ATOM 1491 C CA . VAL A 1 187 ? 13.175 -4.992 -6.494 1.00 97.25 187 VAL A CA 1
ATOM 1492 C C . VAL A 1 187 ? 13.771 -6.177 -7.232 1.00 97.25 187 VAL A C 1
ATOM 1494 O O . VAL A 1 187 ? 14.927 -6.534 -7.016 1.00 97.25 187 VAL A O 1
ATOM 1497 N N . LYS A 1 188 ? 12.992 -6.771 -8.136 1.00 96.31 188 LYS A N 1
ATOM 1498 C CA . LYS A 1 188 ? 13.405 -7.937 -8.923 1.00 96.31 188 LYS A CA 1
ATOM 1499 C C . LYS A 1 188 ? 12.878 -7.872 -10.348 1.00 96.31 188 LYS A C 1
ATOM 1501 O O . LYS A 1 188 ? 11.869 -7.229 -10.630 1.00 96.31 188 LYS A O 1
ATOM 1506 N N . THR A 1 189 ? 13.547 -8.569 -11.253 1.00 95.94 189 THR A N 1
ATOM 1507 C CA . THR A 1 189 ? 13.029 -8.859 -12.591 1.00 95.94 189 THR A CA 1
ATOM 1508 C C . THR A 1 189 ? 12.493 -10.284 -12.600 1.00 95.94 189 THR A C 1
ATOM 1510 O O . THR A 1 189 ? 13.114 -11.200 -12.064 1.00 95.94 189 THR A O 1
ATOM 1513 N N . MET A 1 190 ? 11.298 -10.474 -13.148 1.00 92.00 190 MET A N 1
ATOM 1514 C CA . MET A 1 190 ? 10.655 -11.784 -13.232 1.00 92.00 190 MET A CA 1
ATOM 1515 C C . MET A 1 190 ? 9.871 -11.851 -14.533 1.00 92.00 190 MET A C 1
ATOM 1517 O O . MET A 1 190 ? 9.013 -11.003 -14.779 1.00 92.00 190 MET A O 1
ATOM 1521 N N . ASP A 1 191 ? 10.195 -12.826 -15.379 1.00 91.06 191 ASP A N 1
ATOM 1522 C CA . ASP A 1 191 ? 9.691 -12.905 -16.751 1.00 91.06 191 ASP A CA 1
ATOM 1523 C C . ASP A 1 191 ? 9.885 -11.564 -17.474 1.00 91.06 191 ASP A C 1
ATOM 1525 O O . ASP A 1 191 ? 11.001 -11.043 -17.514 1.00 91.06 191 ASP A O 1
ATOM 1529 N N . ASP A 1 192 ? 8.824 -10.976 -18.022 1.00 94.50 192 ASP A N 1
ATOM 1530 C CA . ASP A 1 192 ? 8.842 -9.679 -18.704 1.00 94.50 192 ASP A CA 1
ATOM 1531 C C . ASP A 1 192 ? 8.445 -8.508 -17.798 1.00 94.50 192 ASP A C 1
ATOM 1533 O O . ASP A 1 192 ? 8.052 -7.446 -18.284 1.00 94.50 192 ASP A O 1
ATOM 1537 N N . PHE A 1 193 ? 8.577 -8.680 -16.481 1.00 96.75 193 PHE A N 1
ATOM 1538 C CA . PHE A 1 193 ? 8.210 -7.674 -15.496 1.00 96.75 193 PHE A CA 1
ATOM 1539 C C . PHE A 1 193 ? 9.392 -7.184 -14.671 1.00 96.75 193 PHE A C 1
ATOM 1541 O O . PHE A 1 193 ? 10.262 -7.947 -14.249 1.00 96.75 193 PHE A O 1
ATOM 1548 N N . LEU A 1 194 ? 9.361 -5.887 -14.384 1.00 97.88 194 LEU A N 1
ATOM 1549 C CA . LEU A 1 194 ? 10.002 -5.312 -13.216 1.00 97.88 194 LEU A CA 1
ATOM 1550 C C . LEU A 1 194 ? 9.001 -5.391 -12.070 1.00 97.88 194 LEU A C 1
ATOM 1552 O O . LEU A 1 194 ? 7.883 -4.900 -12.211 1.00 97.88 194 LEU A O 1
ATOM 1556 N N . VAL A 1 195 ? 9.396 -5.984 -10.954 1.00 97.50 195 VAL A N 1
ATOM 1557 C CA . VAL A 1 195 ? 8.557 -6.161 -9.773 1.00 97.50 195 VAL A CA 1
ATOM 1558 C C . VAL A 1 195 ? 9.172 -5.376 -8.622 1.00 97.50 195 VAL A C 1
ATOM 1560 O O . VAL A 1 195 ? 10.341 -5.578 -8.295 1.00 97.50 195 VAL A O 1
ATOM 1563 N N . VAL A 1 196 ? 8.387 -4.477 -8.034 1.00 96.62 196 VAL A N 1
ATOM 1564 C CA . VAL A 1 196 ? 8.716 -3.751 -6.804 1.00 96.62 196 VAL A CA 1
ATOM 1565 C C . VAL A 1 196 ? 7.744 -4.212 -5.729 1.00 96.62 196 VAL A C 1
ATOM 1567 O O . VAL A 1 196 ? 6.533 -4.123 -5.919 1.00 96.62 196 VAL A O 1
ATOM 1570 N N . GLU A 1 197 ? 8.269 -4.717 -4.627 1.00 95.00 197 GLU A N 1
ATOM 1571 C CA . GLU A 1 197 ? 7.507 -5.213 -3.484 1.00 95.00 197 GLU A CA 1
ATOM 1572 C C . GLU A 1 197 ? 7.919 -4.434 -2.237 1.00 95.00 197 GLU A C 1
ATOM 1574 O O . GLU A 1 197 ? 9.087 -4.073 -2.092 1.00 95.00 197 GLU A O 1
ATOM 1579 N N . GLY A 1 198 ? 6.960 -4.174 -1.357 1.00 92.06 198 GLY A N 1
ATOM 1580 C CA . GLY A 1 198 ? 7.213 -3.666 -0.016 1.00 92.06 198 GLY A CA 1
ATOM 1581 C C . GLY A 1 198 ? 6.483 -4.531 0.992 1.00 92.06 198 GLY A C 1
ATOM 1582 O O . GLY A 1 198 ? 5.294 -4.797 0.813 1.00 92.06 198 GLY A O 1
ATOM 1583 N N . GLU A 1 199 ? 7.183 -4.961 2.035 1.00 93.00 199 GLU A N 1
ATOM 1584 C CA . GLU A 1 199 ? 6.635 -5.780 3.114 1.00 93.00 199 GLU A CA 1
ATOM 1585 C C . GLU A 1 199 ? 6.974 -5.140 4.458 1.00 93.00 199 GLU A C 1
ATOM 1587 O O . GLU A 1 199 ? 8.119 -5.138 4.904 1.00 93.00 199 GLU A O 1
ATOM 1592 N N . HIS A 1 200 ? 5.955 -4.590 5.110 1.00 88.94 200 HIS A N 1
ATOM 1593 C CA . HIS A 1 200 ? 6.045 -4.103 6.474 1.00 88.94 200 HIS A CA 1
ATOM 1594 C C . HIS A 1 200 ? 5.392 -5.140 7.379 1.00 88.94 200 HIS A C 1
ATOM 1596 O O . HIS A 1 200 ? 4.160 -5.261 7.431 1.00 88.94 200 HIS A O 1
ATOM 1602 N N . GLU A 1 201 ? 6.239 -5.907 8.059 1.00 92.62 201 GLU A N 1
ATOM 1603 C CA . GLU A 1 201 ? 5.801 -6.857 9.074 1.00 92.62 201 GLU A CA 1
ATOM 1604 C C . GLU A 1 201 ? 5.013 -6.155 10.177 1.00 92.62 201 GLU A C 1
ATOM 1606 O O . GLU A 1 201 ? 5.136 -4.948 10.393 1.00 92.62 201 GLU A O 1
ATOM 1611 N N . GLU A 1 202 ? 4.201 -6.932 10.885 1.00 91.69 202 GLU A N 1
ATOM 1612 C CA . GLU A 1 202 ? 3.397 -6.401 11.968 1.00 91.69 202 GLU A CA 1
ATOM 1613 C C . GLU A 1 202 ? 4.266 -5.765 13.055 1.00 91.69 202 GLU A C 1
ATOM 1615 O O . GLU A 1 202 ? 5.120 -6.414 13.664 1.00 91.69 202 GLU A O 1
ATOM 1620 N N . LYS A 1 203 ? 4.025 -4.480 13.304 1.00 87.56 203 LYS A N 1
ATOM 1621 C CA . LYS A 1 203 ? 4.690 -3.707 14.349 1.00 87.56 203 LYS A CA 1
ATOM 1622 C C . LYS A 1 203 ? 3.652 -2.986 15.192 1.00 87.56 203 LYS A C 1
ATOM 1624 O O . LYS A 1 203 ? 2.620 -2.538 14.694 1.00 87.56 203 LYS A O 1
ATOM 1629 N N . GLU A 1 204 ? 3.942 -2.896 16.482 1.00 85.50 204 GLU A N 1
ATOM 1630 C CA . GLU A 1 204 ? 3.153 -2.099 17.414 1.00 85.50 204 GLU A CA 1
ATOM 1631 C C . GLU A 1 204 ? 3.401 -0.607 17.155 1.00 85.50 204 GLU A C 1
ATOM 1633 O O . GLU A 1 204 ? 4.534 -0.175 16.920 1.00 85.50 204 GLU A O 1
ATOM 1638 N N . ASP A 1 205 ? 2.334 0.178 17.200 1.00 78.06 205 ASP A N 1
ATOM 1639 C CA . ASP A 1 205 ? 2.345 1.624 17.087 1.00 78.06 205 ASP A CA 1
ATOM 1640 C C . ASP A 1 205 ? 1.610 2.280 18.264 1.00 78.06 205 ASP A C 1
ATOM 1642 O O . ASP A 1 205 ? 1.208 1.636 19.227 1.00 78.06 205 ASP A O 1
ATOM 1646 N N . THR A 1 206 ? 1.434 3.602 18.215 1.00 77.12 206 THR A N 1
ATOM 1647 C CA . THR A 1 206 ? 0.773 4.327 19.315 1.00 77.12 206 THR A CA 1
ATOM 1648 C C . THR A 1 206 ? -0.701 3.959 19.533 1.00 77.12 206 THR A C 1
ATOM 1650 O O . THR A 1 206 ? -1.239 4.294 20.586 1.00 77.12 206 THR A O 1
ATOM 1653 N N . GLN A 1 207 ? -1.365 3.346 18.548 1.00 73.94 207 GLN A N 1
ATOM 1654 C CA . GLN A 1 207 ? -2.805 3.068 18.542 1.00 73.94 207 GLN A CA 1
ATOM 1655 C C . GLN A 1 207 ? -3.131 1.559 18.514 1.00 73.94 207 GLN A C 1
ATOM 1657 O O . GLN A 1 207 ? -4.300 1.194 18.629 1.00 73.94 207 GLN A O 1
ATOM 1662 N N . GLY A 1 208 ? -2.139 0.680 18.357 1.00 84.94 208 GLY A N 1
ATOM 1663 C CA . GLY A 1 208 ? -2.308 -0.768 18.263 1.00 84.94 208 GLY A CA 1
ATOM 1664 C C . GLY A 1 208 ? -1.217 -1.405 17.404 1.00 84.94 208 GLY A C 1
ATOM 1665 O O . GLY A 1 208 ? -0.040 -1.178 17.647 1.00 84.94 208 GLY A O 1
ATOM 1666 N N . PHE A 1 209 ? -1.593 -2.198 16.400 1.00 89.06 209 PHE A N 1
ATOM 1667 C CA . PHE A 1 209 ? -0.657 -2.874 15.496 1.00 89.06 209 PHE A CA 1
ATOM 1668 C C . PHE A 1 209 ? -0.947 -2.548 14.036 1.00 89.06 209 PHE A C 1
ATOM 1670 O O . PHE A 1 209 ? -2.103 -2.353 13.642 1.00 89.06 209 PHE A O 1
ATOM 1677 N N . ILE A 1 210 ? 0.108 -2.544 13.223 1.00 88.69 210 ILE A N 1
ATOM 1678 C CA . ILE A 1 210 ? 0.022 -2.372 11.778 1.00 88.69 210 ILE A CA 1
ATOM 1679 C C . ILE A 1 210 ? 0.942 -3.328 11.034 1.00 88.69 210 ILE A C 1
ATOM 1681 O O . ILE A 1 210 ? 2.117 -3.448 11.354 1.00 88.69 210 ILE A O 1
ATOM 1685 N N . SER A 1 211 ? 0.410 -3.936 9.978 1.00 90.81 211 SER A N 1
ATOM 1686 C CA . SER A 1 211 ? 1.181 -4.582 8.915 1.00 90.81 211 SER A CA 1
ATOM 1687 C C . SER A 1 211 ? 0.646 -4.142 7.559 1.00 90.81 211 SER A C 1
ATOM 1689 O O . SER A 1 211 ? -0.558 -3.900 7.420 1.00 90.81 211 SER A O 1
ATOM 1691 N N . ARG A 1 212 ? 1.502 -4.084 6.540 1.00 90.00 212 ARG A N 1
ATOM 1692 C CA . ARG A 1 212 ? 1.091 -3.727 5.175 1.00 90.00 212 ARG A CA 1
ATOM 1693 C C . ARG A 1 212 ? 2.021 -4.317 4.133 1.00 90.00 212 ARG A C 1
ATOM 1695 O O . ARG A 1 212 ? 3.202 -4.531 4.390 1.00 90.00 212 ARG A O 1
ATOM 1702 N N . SER A 1 213 ? 1.488 -4.539 2.942 1.00 92.56 213 SER A N 1
ATOM 1703 C CA . SER A 1 213 ? 2.281 -4.972 1.802 1.00 92.56 213 SER A CA 1
ATOM 1704 C C . SER A 1 213 ? 1.784 -4.357 0.504 1.00 92.56 213 SER A C 1
ATOM 1706 O O . SER A 1 213 ? 0.602 -4.038 0.352 1.00 92.56 213 SER A O 1
ATOM 1708 N N . PHE A 1 214 ? 2.685 -4.213 -0.460 1.00 92.50 214 PHE A N 1
ATOM 1709 C CA . PHE A 1 214 ? 2.312 -3.936 -1.838 1.00 92.50 214 PHE A CA 1
ATOM 1710 C C . PHE A 1 214 ? 3.196 -4.720 -2.795 1.00 92.50 214 PHE A C 1
ATOM 1712 O O . PHE A 1 214 ? 4.341 -5.059 -2.497 1.00 92.50 214 PHE A O 1
ATOM 1719 N N . ARG A 1 215 ? 2.672 -4.942 -3.997 1.00 94.31 215 ARG A N 1
ATOM 1720 C CA . ARG A 1 215 ? 3.424 -5.472 -5.123 1.00 94.31 215 ARG A CA 1
ATOM 1721 C C . ARG A 1 215 ? 3.010 -4.758 -6.392 1.00 94.31 215 ARG A C 1
ATOM 1723 O O . ARG A 1 215 ? 1.848 -4.760 -6.787 1.00 94.31 215 ARG A O 1
ATOM 1730 N N . ARG A 1 216 ? 3.991 -4.148 -7.045 1.00 94.31 216 ARG A N 1
ATOM 1731 C CA . ARG A 1 216 ? 3.825 -3.391 -8.279 1.00 94.31 216 ARG A CA 1
ATOM 1732 C C . ARG A 1 216 ? 4.620 -4.051 -9.390 1.00 94.31 216 ARG A C 1
ATOM 1734 O O . ARG A 1 216 ? 5.827 -4.242 -9.254 1.00 94.31 216 ARG A O 1
ATOM 1741 N N . LYS A 1 217 ? 3.961 -4.389 -10.496 1.00 96.56 217 LYS A N 1
ATOM 1742 C CA . LYS A 1 217 ? 4.610 -4.982 -11.673 1.00 96.56 217 LYS A CA 1
ATOM 1743 C C . LYS A 1 217 ? 4.527 -4.024 -12.849 1.00 96.56 217 LYS A C 1
ATOM 1745 O O . LYS A 1 217 ? 3.437 -3.585 -13.192 1.00 96.56 217 LYS A O 1
ATOM 1750 N N . TYR A 1 218 ? 5.651 -3.783 -13.509 1.00 96.88 218 TYR A N 1
ATOM 1751 C CA . TYR A 1 218 ? 5.738 -2.983 -14.727 1.00 96.88 218 TYR A CA 1
ATOM 1752 C C . TYR A 1 218 ? 6.194 -3.851 -15.884 1.00 96.88 218 TYR A C 1
ATOM 1754 O O . TYR A 1 218 ? 7.171 -4.589 -15.751 1.00 96.88 218 TYR A O 1
ATOM 1762 N N . HIS A 1 219 ? 5.546 -3.719 -17.038 1.00 95.94 219 HIS A N 1
ATOM 1763 C CA . HIS A 1 219 ? 6.034 -4.353 -18.255 1.00 95.94 219 HIS A CA 1
ATOM 1764 C C . HIS A 1 219 ? 7.400 -3.790 -18.648 1.00 95.94 219 HIS A C 1
ATOM 1766 O O . HIS A 1 219 ? 7.553 -2.598 -18.937 1.00 95.94 219 HIS A O 1
ATOM 1772 N N . LEU A 1 220 ? 8.395 -4.667 -18.714 1.00 96.19 220 LEU A N 1
ATOM 1773 C CA . LEU A 1 220 ? 9.703 -4.317 -19.235 1.00 96.19 220 LEU A CA 1
ATOM 1774 C C . LEU A 1 220 ? 9.665 -4.243 -20.764 1.00 96.19 220 LEU A C 1
ATOM 1776 O O . LEU A 1 220 ? 9.004 -5.044 -21.429 1.00 96.19 220 LEU A O 1
ATOM 1780 N N . PRO A 1 221 ? 10.411 -3.310 -21.379 1.00 94.12 221 PRO A N 1
ATOM 1781 C CA . PRO A 1 221 ? 10.695 -3.394 -22.804 1.00 94.12 221 PRO A CA 1
ATOM 1782 C C . PRO A 1 221 ? 11.353 -4.738 -23.148 1.00 94.12 221 PRO A C 1
ATOM 1784 O O . PRO A 1 221 ? 12.210 -5.205 -22.408 1.00 94.12 221 PRO A O 1
ATOM 1787 N N . LEU A 1 222 ? 11.045 -5.296 -24.323 1.00 91.69 222 LEU A N 1
ATOM 1788 C CA . LEU A 1 222 ? 11.616 -6.572 -24.789 1.00 91.69 222 LEU A CA 1
ATOM 1789 C C . LEU A 1 222 ? 13.155 -6.612 -24.747 1.00 91.69 222 LEU A C 1
ATOM 1791 O O . LEU A 1 222 ? 13.754 -7.655 -24.531 1.00 91.69 222 LEU A O 1
ATOM 1795 N N . ASN A 1 223 ? 13.794 -5.465 -24.967 1.00 93.19 223 ASN A N 1
ATOM 1796 C CA . ASN A 1 223 ? 15.243 -5.322 -24.940 1.00 93.19 223 ASN A CA 1
ATOM 1797 C C . ASN A 1 223 ? 15.777 -4.815 -23.592 1.00 93.19 223 ASN A C 1
ATOM 1799 O O . ASN A 1 223 ? 16.817 -4.168 -23.574 1.00 93.19 223 ASN A O 1
ATOM 1803 N N . ALA A 1 224 ? 15.056 -5.005 -22.490 1.00 95.31 224 ALA A N 1
ATOM 1804 C CA . ALA A 1 224 ? 15.552 -4.680 -21.159 1.00 95.31 224 ALA A CA 1
ATOM 1805 C C . ALA A 1 224 ? 16.711 -5.609 -20.770 1.00 95.31 224 ALA A C 1
ATOM 1807 O O . ALA A 1 224 ? 16.635 -6.823 -20.951 1.00 95.31 224 ALA A O 1
ATOM 1808 N N . ASP A 1 225 ? 17.768 -5.025 -20.222 1.00 95.38 225 ASP A N 1
ATOM 1809 C CA . ASP A 1 225 ? 18.870 -5.742 -19.599 1.00 95.38 225 ASP A CA 1
ATOM 1810 C C . ASP A 1 225 ? 18.471 -6.099 -18.162 1.00 95.38 225 ASP A C 1
ATOM 1812 O O . ASP A 1 225 ? 18.601 -5.292 -17.239 1.00 95.38 225 ASP A O 1
ATOM 1816 N N . LYS A 1 226 ? 17.885 -7.289 -18.000 1.00 94.81 226 LYS A N 1
ATOM 1817 C CA . LYS A 1 226 ? 17.285 -7.750 -16.738 1.00 94.81 226 LYS A CA 1
ATOM 1818 C C . LYS A 1 226 ? 18.327 -8.051 -15.652 1.00 94.81 226 LYS A C 1
ATOM 1820 O O . LYS A 1 226 ? 17.943 -8.117 -14.487 1.00 94.81 226 LYS A O 1
ATOM 1825 N N . ASP A 1 227 ? 19.601 -8.180 -16.029 1.00 94.06 227 ASP A N 1
ATOM 1826 C CA . ASP A 1 227 ? 20.718 -8.502 -15.132 1.00 94.06 227 ASP A CA 1
ATOM 1827 C C . ASP A 1 227 ? 21.403 -7.245 -14.569 1.00 94.06 227 ASP A C 1
ATOM 1829 O O . ASP A 1 227 ? 22.074 -7.308 -13.541 1.00 94.06 227 ASP A O 1
ATOM 1833 N N . ASN A 1 228 ? 21.225 -6.088 -15.217 1.00 94.12 228 ASN A N 1
ATOM 1834 C CA . ASN A 1 228 ? 21.911 -4.838 -14.873 1.00 94.12 228 ASN A CA 1
ATOM 1835 C C . ASN A 1 228 ? 20.956 -3.775 -14.304 1.00 94.12 228 ASN A C 1
ATOM 1837 O O . ASN A 1 228 ? 20.991 -2.607 -14.691 1.00 94.12 228 ASN A O 1
ATOM 1841 N N . VAL A 1 229 ? 20.077 -4.178 -13.385 1.00 96.00 229 VAL A N 1
ATOM 1842 C CA . VAL A 1 229 ? 19.127 -3.274 -12.717 1.00 96.00 229 VAL A CA 1
ATOM 1843 C C . VAL A 1 229 ? 19.838 -2.418 -11.667 1.00 96.00 229 VAL A C 1
ATOM 1845 O O . VAL A 1 229 ? 20.580 -2.927 -10.829 1.00 96.00 229 VAL A O 1
ATOM 1848 N N . HIS A 1 230 ? 19.572 -1.112 -11.674 1.00 95.75 230 HIS A N 1
ATOM 1849 C CA . HIS A 1 230 ? 20.085 -0.167 -10.685 1.00 95.75 230 HIS A CA 1
ATOM 1850 C C . HIS A 1 230 ? 18.943 0.450 -9.876 1.00 95.75 230 HIS A C 1
ATOM 1852 O O . HIS A 1 230 ? 18.013 1.009 -10.455 1.00 95.75 230 HIS A O 1
ATOM 1858 N N . CYS A 1 231 ? 19.043 0.398 -8.548 1.00 94.31 231 CYS A N 1
ATOM 1859 C CA . CYS A 1 231 ? 18.033 0.922 -7.628 1.00 94.31 231 CYS A CA 1
ATOM 1860 C C . CYS A 1 231 ? 18.663 1.910 -6.643 1.00 94.31 231 CYS A C 1
ATOM 1862 O O . CYS A 1 231 ? 19.732 1.637 -6.097 1.00 94.31 231 CYS A O 1
ATOM 1864 N N . THR A 1 232 ? 17.997 3.034 -6.385 1.00 93.00 232 THR A N 1
ATOM 1865 C CA . THR A 1 232 ? 18.385 3.991 -5.339 1.00 93.00 232 THR A CA 1
ATOM 1866 C C . THR A 1 232 ? 17.155 4.518 -4.611 1.00 93.00 232 THR A C 1
ATOM 1868 O O . THR A 1 232 ? 16.132 4.766 -5.241 1.00 93.00 232 THR A O 1
ATOM 1871 N N . VAL A 1 233 ? 17.257 4.723 -3.298 1.00 86.88 233 VAL A N 1
ATOM 1872 C CA . VAL A 1 233 ? 16.252 5.440 -2.495 1.00 86.88 233 VAL A CA 1
ATOM 1873 C C . VAL A 1 233 ? 16.900 6.723 -1.985 1.00 86.88 233 VAL A C 1
ATOM 1875 O O . VAL A 1 233 ? 18.024 6.683 -1.480 1.00 86.88 233 VAL A O 1
ATOM 1878 N N . ASN A 1 234 ? 16.249 7.870 -2.181 1.00 85.06 234 ASN A N 1
ATOM 1879 C CA . ASN A 1 234 ? 16.756 9.153 -1.687 1.00 85.06 234 ASN A CA 1
ATOM 1880 C C . ASN A 1 234 ? 16.232 9.467 -0.267 1.00 85.06 234 ASN A C 1
ATOM 1882 O O . ASN A 1 234 ? 15.417 8.736 0.288 1.00 85.06 234 ASN A O 1
ATOM 1886 N N . ALA A 1 235 ? 16.686 10.580 0.319 1.00 78.19 235 ALA A N 1
ATOM 1887 C CA . ALA A 1 235 ? 16.271 11.011 1.661 1.00 78.19 235 ALA A CA 1
ATOM 1888 C C . ALA A 1 235 ? 14.782 11.400 1.772 1.00 78.19 235 ALA A C 1
ATOM 1890 O O . ALA A 1 235 ? 14.275 11.544 2.877 1.00 78.19 235 ALA A O 1
ATOM 1891 N N . GLU A 1 236 ? 14.097 11.577 0.642 1.00 77.88 236 GLU A N 1
ATOM 1892 C CA . GLU A 1 236 ? 12.666 11.887 0.564 1.00 77.88 236 GLU A CA 1
ATOM 1893 C C . GLU A 1 236 ? 11.820 10.605 0.429 1.00 77.88 236 GLU A C 1
ATOM 1895 O O . GLU A 1 236 ? 10.623 10.690 0.198 1.00 77.88 236 GLU A O 1
ATOM 1900 N N . GLY A 1 237 ? 12.422 9.411 0.527 1.00 79.38 237 GLY A N 1
ATOM 1901 C CA . GLY A 1 237 ? 11.700 8.140 0.388 1.00 79.38 237 GLY A CA 1
ATOM 1902 C C . GLY A 1 237 ? 11.343 7.782 -1.059 1.00 79.38 237 GLY A C 1
ATOM 1903 O O . GLY A 1 237 ? 10.507 6.912 -1.305 1.00 79.38 237 GLY A O 1
ATOM 1904 N N . ILE A 1 238 ? 11.979 8.431 -2.038 1.00 88.25 238 ILE A N 1
ATOM 1905 C CA . ILE A 1 238 ? 11.744 8.171 -3.458 1.00 88.25 238 ILE A CA 1
ATOM 1906 C C . ILE A 1 238 ? 12.682 7.067 -3.941 1.00 88.25 238 ILE A C 1
ATOM 1908 O O . ILE A 1 238 ? 13.889 7.283 -4.097 1.00 88.25 238 ILE A O 1
ATOM 1912 N N . LEU A 1 239 ? 12.109 5.909 -4.263 1.00 92.38 239 LEU A N 1
ATOM 1913 C CA . LEU A 1 239 ? 12.759 4.832 -4.995 1.00 92.38 239 LEU A CA 1
ATOM 1914 C C . LEU A 1 239 ? 12.859 5.187 -6.484 1.00 92.38 239 LEU A C 1
ATOM 1916 O O . LEU A 1 239 ? 11.870 5.505 -7.139 1.00 92.38 239 LEU A O 1
ATOM 1920 N N . THR A 1 240 ? 14.055 5.073 -7.051 1.00 95.69 240 THR A N 1
ATOM 1921 C CA . THR A 1 240 ? 14.309 5.118 -8.493 1.00 95.69 240 THR A CA 1
ATOM 1922 C C . THR A 1 240 ? 14.882 3.782 -8.941 1.00 95.69 240 THR A C 1
ATOM 1924 O O . THR A 1 240 ? 15.936 3.370 -8.462 1.00 95.69 240 THR A O 1
ATOM 1927 N N . VAL A 1 241 ? 14.210 3.129 -9.887 1.00 98.00 241 VAL A N 1
ATOM 1928 C CA . VAL A 1 241 ? 14.650 1.879 -10.508 1.00 98.00 241 VAL A CA 1
ATOM 1929 C C . VAL A 1 241 ? 14.955 2.127 -11.975 1.00 98.00 241 VAL A C 1
ATOM 1931 O O . VAL A 1 241 ? 14.108 2.603 -12.728 1.00 98.00 241 VAL A O 1
ATOM 1934 N N . ALA A 1 242 ? 16.168 1.798 -12.389 1.00 97.75 242 ALA A N 1
ATOM 1935 C CA . ALA A 1 242 ? 16.691 2.013 -13.722 1.00 97.75 242 ALA A CA 1
ATOM 1936 C C . ALA A 1 242 ? 17.128 0.677 -14.330 1.00 97.75 242 ALA A C 1
ATOM 1938 O O . ALA A 1 242 ? 18.060 0.036 -13.852 1.00 97.75 242 ALA A O 1
ATOM 1939 N N . VAL A 1 243 ? 16.467 0.281 -15.415 1.00 97.62 243 VAL A N 1
ATOM 1940 C CA . VAL A 1 243 ? 16.747 -0.945 -16.168 1.00 97.62 243 VAL A CA 1
ATOM 1941 C C . VAL A 1 243 ? 17.308 -0.550 -17.536 1.00 97.62 243 VAL A C 1
ATOM 1943 O O . VAL A 1 243 ? 16.570 0.015 -18.357 1.00 97.62 243 VAL A O 1
ATOM 1946 N N . PRO A 1 244 ? 18.608 -0.765 -17.805 1.00 96.75 244 PRO A N 1
ATOM 1947 C CA . PRO A 1 244 ? 19.207 -0.474 -19.099 1.00 96.75 244 PRO A CA 1
ATOM 1948 C C . PRO A 1 244 ? 18.493 -1.214 -20.228 1.00 96.75 244 PRO A C 1
ATOM 1950 O O . PRO A 1 244 ? 17.834 -2.234 -20.031 1.00 96.75 244 PRO A O 1
ATOM 1953 N N . ARG A 1 245 ? 18.613 -0.687 -21.442 1.00 94.00 245 ARG A N 1
ATOM 1954 C CA . ARG A 1 245 ? 18.105 -1.332 -22.647 1.00 94.00 245 ARG A CA 1
ATOM 1955 C C . ARG A 1 245 ? 19.280 -1.795 -23.488 1.00 94.00 245 ARG A C 1
ATOM 1957 O O . ARG A 1 245 ? 20.102 -0.986 -23.912 1.00 94.00 245 ARG A O 1
ATOM 1964 N N . ILE A 1 246 ? 19.312 -3.089 -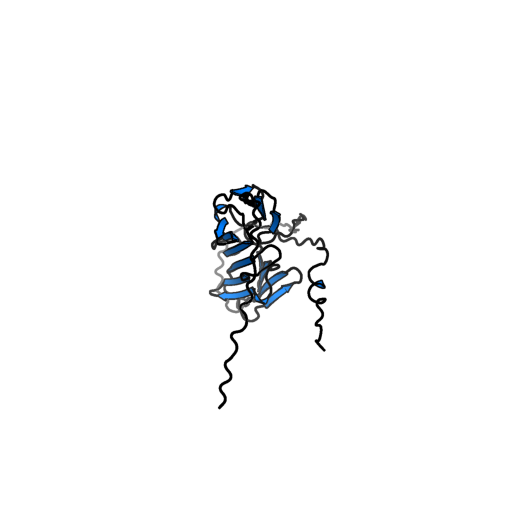23.768 1.00 90.44 246 ILE A N 1
ATOM 1965 C CA . ILE A 1 246 ? 20.246 -3.711 -24.693 1.00 90.44 246 ILE A CA 1
ATOM 1966 C C . ILE A 1 246 ? 19.994 -3.104 -26.071 1.00 90.44 246 ILE A C 1
ATOM 1968 O O . ILE A 1 246 ? 18.873 -3.139 -26.600 1.00 90.44 246 ILE A O 1
ATOM 1972 N N . ASN A 1 247 ? 21.033 -2.510 -26.654 1.00 79.81 247 ASN A N 1
ATOM 1973 C CA . ASN A 1 247 ? 20.966 -2.039 -28.026 1.00 79.81 247 ASN A CA 1
ATOM 1974 C C . ASN A 1 247 ? 20.963 -3.260 -28.948 1.00 79.81 247 ASN A C 1
ATOM 1976 O O . ASN A 1 247 ? 22.008 -3.839 -29.235 1.00 79.81 247 ASN A O 1
ATOM 1980 N N . ILE A 1 248 ? 19.774 -3.671 -29.381 1.00 67.00 248 ILE A N 1
ATOM 1981 C CA . ILE A 1 248 ? 19.644 -4.658 -30.445 1.00 67.00 248 ILE A CA 1
ATOM 1982 C C . ILE A 1 248 ? 19.919 -3.894 -31.735 1.00 67.00 248 ILE A C 1
ATOM 1984 O O . ILE A 1 248 ? 19.017 -3.252 -32.282 1.00 67.00 248 ILE A O 1
ATOM 1988 N N . GLU A 1 249 ? 21.163 -3.931 -32.211 1.00 65.69 249 GLU A N 1
ATOM 1989 C CA . GLU A 1 249 ? 21.428 -3.617 -33.610 1.00 65.69 249 GLU A CA 1
ATOM 1990 C C . GLU A 1 249 ? 20.523 -4.534 -34.429 1.00 65.69 249 GLU A C 1
ATOM 1992 O O . GLU A 1 249 ? 20.655 -5.758 -34.376 1.00 65.69 249 GLU A O 1
ATOM 1997 N N . ARG A 1 250 ? 19.523 -3.966 -35.115 1.00 58.03 250 ARG A N 1
ATOM 1998 C CA . ARG A 1 250 ? 18.744 -4.757 -36.064 1.00 58.03 250 ARG A CA 1
ATOM 1999 C C . ARG A 1 250 ? 19.738 -5.184 -37.135 1.00 58.03 250 ARG A C 1
ATOM 2001 O O . ARG A 1 250 ? 20.296 -4.299 -37.782 1.00 58.03 250 ARG A O 1
ATOM 2008 N N . PRO A 1 251 ? 19.958 -6.485 -37.368 1.00 58.44 251 PRO A N 1
ATOM 2009 C CA . PRO A 1 251 ? 20.566 -6.878 -38.620 1.00 58.44 251 PRO A CA 1
ATOM 2010 C C . PRO A 1 251 ? 19.642 -6.331 -39.713 1.00 58.44 251 PRO A C 1
ATOM 2012 O O . PRO A 1 251 ? 18.440 -6.599 -39.670 1.00 58.44 251 PRO A O 1
ATOM 2015 N N . ASP A 1 252 ? 20.165 -5.571 -40.675 1.00 57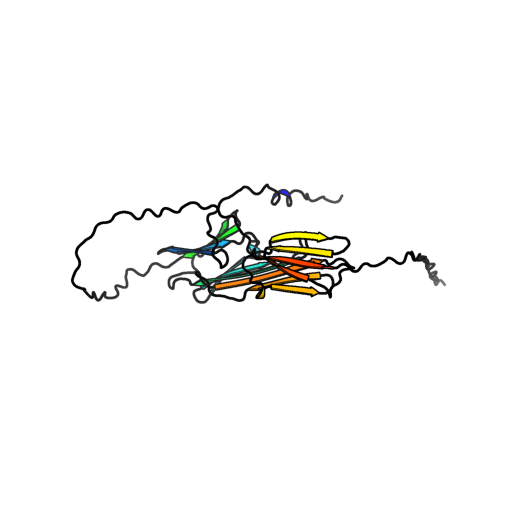.84 252 ASP A N 1
ATOM 2016 C CA . ASP A 1 252 ? 19.402 -4.970 -41.790 1.00 57.84 252 ASP A CA 1
ATOM 2017 C C . ASP A 1 252 ? 18.707 -6.009 -42.705 1.00 57.84 252 ASP A C 1
ATOM 2019 O O . ASP A 1 252 ? 18.197 -5.704 -43.782 1.00 57.84 252 ASP A O 1
ATOM 2023 N N . HIS A 1 253 ? 18.676 -7.278 -42.305 1.00 59.38 253 HIS A N 1
ATOM 2024 C CA . HIS A 1 253 ? 18.148 -8.388 -43.072 1.00 59.38 253 HIS A CA 1
ATOM 2025 C C . HIS A 1 253 ? 16.659 -8.555 -42.763 1.00 59.38 253 HIS A C 1
ATOM 2027 O O . HIS A 1 253 ? 16.254 -9.344 -41.906 1.00 59.38 253 HIS A O 1
ATOM 2033 N N . VAL A 1 254 ? 15.822 -7.827 -43.501 1.00 67.31 254 VAL A N 1
ATOM 2034 C CA . VAL A 1 254 ? 14.410 -8.192 -43.648 1.00 67.31 254 VAL A CA 1
ATOM 2035 C C . VAL A 1 254 ? 14.361 -9.623 -44.192 1.00 67.31 254 VAL A C 1
ATOM 2037 O O . VAL A 1 254 ? 14.789 -9.881 -45.316 1.00 67.31 254 VAL A O 1
ATOM 2040 N N . ARG A 1 255 ? 13.873 -10.576 -43.391 1.00 69.06 255 ARG A N 1
ATOM 2041 C CA . ARG A 1 255 ? 13.552 -11.921 -43.882 1.00 69.06 255 ARG A CA 1
ATOM 2042 C C . ARG A 1 255 ? 12.146 -11.893 -44.456 1.00 69.06 255 ARG A C 1
ATOM 2044 O O . ARG A 1 255 ? 11.172 -11.770 -43.719 1.00 69.06 255 ARG A O 1
ATOM 2051 N N . GLU A 1 256 ? 12.057 -11.992 -45.773 1.00 74.69 256 GLU A N 1
ATOM 2052 C CA . GLU A 1 256 ? 10.795 -12.184 -46.472 1.00 74.69 256 GLU A CA 1
ATOM 2053 C C . GLU A 1 256 ? 10.374 -13.655 -46.343 1.00 74.69 256 GLU A C 1
ATOM 2055 O O . GLU A 1 256 ? 11.101 -14.563 -46.751 1.00 74.69 256 GLU A O 1
ATOM 2060 N N . TYR A 1 257 ? 9.210 -13.904 -45.744 1.00 80.56 257 TYR A N 1
ATOM 2061 C CA . TYR A 1 257 ? 8.633 -15.243 -45.651 1.00 80.56 257 TYR A CA 1
ATOM 2062 C C . TYR A 1 257 ? 7.551 -15.387 -46.712 1.00 80.56 257 TYR A C 1
ATOM 2064 O O . TYR A 1 257 ? 6.545 -14.676 -46.696 1.00 80.56 257 TYR A O 1
ATOM 2072 N N . LYS A 1 258 ? 7.743 -16.325 -47.640 1.00 74.69 258 LYS A N 1
ATOM 2073 C CA . LYS A 1 258 ? 6.738 -16.629 -48.656 1.00 74.69 258 LYS A CA 1
ATOM 2074 C C . LYS A 1 258 ? 5.680 -17.552 -48.059 1.00 74.69 258 LYS A C 1
ATOM 2076 O O . LYS A 1 258 ? 5.988 -18.673 -47.661 1.00 74.69 258 LYS A O 1
ATOM 2081 N N . ILE A 1 259 ? 4.432 -17.094 -48.027 1.00 76.38 259 ILE A N 1
ATOM 2082 C CA . ILE A 1 259 ? 3.292 -17.941 -47.670 1.00 76.38 259 ILE A CA 1
ATOM 2083 C C . ILE A 1 259 ? 3.095 -18.951 -48.804 1.00 76.38 259 ILE A C 1
ATOM 2085 O O . ILE A 1 259 ? 2.820 -18.570 -49.944 1.00 76.38 259 ILE A O 1
ATOM 2089 N N . ILE A 1 260 ? 3.244 -20.240 -48.503 1.00 77.38 260 ILE A N 1
ATOM 2090 C CA . ILE A 1 260 ? 2.903 -21.315 -49.434 1.00 77.38 260 ILE A CA 1
ATOM 2091 C C . ILE A 1 260 ? 1.460 -21.721 -49.137 1.00 77.38 260 ILE A C 1
ATOM 2093 O O . ILE A 1 260 ? 1.174 -22.331 -48.109 1.00 77.38 260 ILE A O 1
ATOM 2097 N N . SER A 1 261 ? 0.546 -21.364 -50.041 1.00 70.81 261 SER A N 1
ATOM 2098 C CA . SER A 1 261 ? -0.805 -21.925 -50.044 1.00 70.81 261 SER A CA 1
ATOM 2099 C C . SER A 1 261 ? -0.689 -23.422 -50.315 1.00 70.81 261 SER A C 1
ATOM 2101 O O . SER A 1 261 ? -0.240 -23.831 -51.388 1.00 70.81 261 SER A O 1
ATOM 2103 N N . THR A 1 262 ? -1.048 -24.243 -49.331 1.00 67.06 262 THR A N 1
ATOM 2104 C CA . THR A 1 262 ? -1.201 -25.679 -49.562 1.00 67.06 262 THR A CA 1
ATOM 2105 C C . THR A 1 262 ? -2.488 -25.828 -50.357 1.00 67.06 262 THR A C 1
ATOM 2107 O O . THR A 1 262 ? -3.570 -25.584 -49.824 1.00 67.06 262 THR A O 1
ATOM 2110 N N . ALA A 1 263 ? -2.374 -26.131 -51.653 1.00 63.38 263 ALA A N 1
ATOM 2111 C CA . ALA A 1 263 ? -3.538 -26.424 -52.476 1.00 63.38 263 ALA A CA 1
ATOM 2112 C C . ALA A 1 263 ? -4.371 -27.499 -51.768 1.00 63.38 263 ALA A C 1
ATOM 2114 O O . ALA A 1 263 ? -3.822 -28.502 -51.307 1.00 63.38 263 ALA A O 1
ATOM 2115 N N . ALA A 1 264 ? -5.673 -27.240 -51.633 1.00 59.53 264 ALA A N 1
ATOM 2116 C CA . ALA A 1 264 ? -6.611 -28.153 -51.004 1.00 59.53 264 ALA A CA 1
ATOM 2117 C C . ALA A 1 264 ? -6.425 -29.552 -51.598 1.00 59.53 264 ALA A C 1
ATOM 2119 O O . ALA A 1 264 ? -6.498 -29.723 -52.816 1.00 59.53 264 ALA A O 1
ATOM 2120 N N . ILE A 1 265 ? -6.164 -30.532 -50.731 1.00 61.38 265 ILE A N 1
ATOM 2121 C CA . ILE A 1 265 ? -6.231 -31.946 -51.092 1.00 61.38 265 ILE A CA 1
ATOM 2122 C C . ILE A 1 265 ? -7.641 -32.147 -51.660 1.00 61.38 265 ILE A C 1
ATOM 2124 O O . ILE A 1 265 ? -8.605 -31.891 -50.932 1.00 61.38 265 ILE A O 1
ATOM 2128 N N . PRO A 1 266 ? -7.806 -32.520 -52.942 1.00 51.47 266 PRO A N 1
ATOM 2129 C CA . PRO A 1 266 ? -9.127 -32.820 -53.458 1.00 51.47 266 PRO A CA 1
ATOM 2130 C C . PRO A 1 266 ? -9.666 -33.991 -52.641 1.00 51.47 266 PRO A C 1
ATOM 2132 O O . PRO A 1 266 ? -9.039 -35.048 -52.595 1.00 51.47 266 PRO A O 1
ATOM 2135 N N . CYS A 1 267 ? -10.802 -33.802 -51.971 1.00 52.72 267 CYS A N 1
ATOM 2136 C CA . CYS A 1 267 ? -11.554 -34.926 -51.438 1.00 52.72 267 CYS A CA 1
ATOM 2137 C C . CYS A 1 267 ? -11.910 -35.824 -52.627 1.00 52.72 267 CYS A C 1
ATOM 2139 O O . CYS A 1 267 ? -12.695 -35.419 -53.488 1.00 52.72 267 CYS A O 1
ATOM 2141 N N . GLU A 1 268 ? -11.319 -37.017 -52.702 1.00 54.69 268 GLU A N 1
ATOM 2142 C CA . GLU A 1 268 ? -11.827 -38.068 -53.577 1.00 54.69 268 GLU A CA 1
ATOM 2143 C C . GLU A 1 268 ? -13.251 -38.385 -53.117 1.00 54.69 268 GLU A C 1
ATOM 2145 O O . GLU A 1 268 ? -13.482 -39.016 -52.085 1.00 54.69 268 GLU A O 1
ATOM 2150 N N . ASN A 1 269 ? -14.225 -37.875 -53.869 1.00 48.97 269 ASN A N 1
ATOM 2151 C CA . ASN A 1 269 ? -15.611 -38.273 -53.727 1.00 48.97 269 ASN A CA 1
ATOM 2152 C C . ASN A 1 269 ? -15.712 -39.739 -54.146 1.00 48.97 269 ASN A C 1
ATOM 2154 O O . ASN A 1 269 ? -15.675 -40.062 -55.332 1.00 48.97 269 ASN A O 1
ATOM 2158 N N . GLY A 1 270 ? -15.862 -40.619 -53.160 1.00 50.53 270 GLY A N 1
ATOM 2159 C CA . GLY A 1 270 ? -16.359 -41.965 -53.389 1.00 50.53 270 GLY A CA 1
ATOM 2160 C C . GLY A 1 270 ? -17.792 -41.909 -53.917 1.00 50.53 270 GLY A C 1
ATOM 2161 O O . GLY A 1 270 ? -18.696 -41.450 -53.222 1.00 50.53 270 GLY A O 1
ATOM 2162 N N . SER A 1 271 ? -17.993 -42.358 -55.154 1.00 52.53 271 SER A N 1
ATOM 2163 C CA . SER A 1 271 ? -19.245 -42.865 -55.751 1.00 52.53 271 SER A CA 1
ATOM 2164 C C . SER A 1 271 ? -18.818 -43.541 -57.068 1.00 52.53 271 SER A C 1
ATOM 2166 O O . SER A 1 271 ? -18.159 -42.882 -57.864 1.00 52.53 271 SER A O 1
ATOM 2168 N N . GLN A 1 272 ? -19.070 -44.808 -57.394 1.00 45.38 272 GLN A N 1
ATOM 2169 C CA . GLN A 1 272 ? -20.088 -45.793 -57.017 1.00 45.38 272 GLN A CA 1
ATOM 2170 C C . GLN A 1 272 ? -19.475 -47.199 -57.014 1.00 45.38 272 GLN A C 1
ATOM 2172 O O . GLN A 1 272 ? -18.490 -47.405 -57.758 1.00 45.38 272 GLN A O 1
#

Organism: Folsomia candida (NCBI:txid158441)

InterPro domains:
  IPR001436 Alpha crystallin/Small heat shock protein, animal type [PR00299] (165-185)
  IPR001436 Alpha crystallin/Small heat shock protein, animal type [PR00299] (187-200)
  IPR001436 Alpha crystallin/Small heat shock protein, animal type [PR00299] (202-221)
  IPR001436 Alpha crystallin/Small heat shock protein, animal type [PR00299] (224-245)
  IPR001436 Alpha crystallin/Small heat shock protein, animal type [PTHR45640] (162-251)
  IPR002068 Alpha crystallin/Hsp20 domain [PF00011] (36-125)
  IPR002068 Alpha crystallin/Hsp20 domain [PF00011] (165-256)
  IPR002068 Alpha crystallin/Hsp20 domain [PS01031] (23-133)
  IPR002068 Alpha crystallin/Hsp20 domain [PS01031] (152-262)
  IPR008978 HSP20-like chaperone [G3DSA:2.60.40.790] (12-137)
  IPR008978 HSP20-like chaperone [G3DSA:2.60.40.790] (156-254)
  IPR008978 HSP20-like chaperone [SSF49764] (33-121)
  IPR008978 HSP20-like chaperone [SSF49764] (161-251)

Foldseek 3Di:
DDDDDDPPPPVVPPDDDPDDDFDPQDDDQAAGWDWDDDLWKIKIKHAQVVADPVQWDWDDDPQKIKIKGWAPFDQDPFGTKTKMKIDIFHHDPQWDPVPWDWDQDPRRMIMIITTGDHDDPPPPPPDPDPDDDDDDDDDDDDDPPDDDDDGDDDDDCDFDWPDWDDDPWKTKTKTQHRSADPVQWDWADDDQWTKIKGWAPWDADPGGIMTMMMIDIGGHDPQWPRPDWDWDADPRRMIMIMTTGHPPPPPPDDDDDDDDDPPDDPPPDDDD

Radius of gyration: 29.59 Å; chains: 1; bounding box: 51×74×112 Å

Secondary structure (DSSP, 8-state):
---PPPTHHHHTTS-S------------TT-SEEEEEETTEEEEEEE-TTS-GGGEEEEEETTEEEEEEEEEEEEETTEEEEEEEEEEEEPPTTB-STT-EEEE-TTSEEEEEEEBPPP-TT----------------------------------SS-EEEEEEE-SSEEEEEEE-TT--GGGEEEEEETTEEEEEEEEEEEE-SSSEEEEEEEEEEEPPTTB-TT--EEEE-TTSEEEEEEEB------S---PPPP---PPPP------

Sequence (272 aa):
MWLSYPSDAYCDRYYHKVPNYSHSLLPNELGFAEVFEDDYKTQVKVDVVNFTVDEILVTTEDGELVIKGEHEDKEDEYGFLSRSFTRRFHLPSNATEDGLRCDVDVDGILTVTVPREKPDVNKSGKVHTIISPGKHPGHSKGFLGKIMSAVLTSHEDLPTIIGVHKTKHQFTVRLELPHFSPEEISVKTMDDFLVVEGEHEEKEDTQGFISRSFRRKYHLPLNADKDNVHCTVNAEGILTVAVPRINIERPDHVREYKIISTAAIPCENGSQ

=== Feature glossary ===
Key to the feature types in this record:

Secondary structure (8-state, DSSP). Secondary structure is the local, repeating backbone conformation. DSSP classifies it into eight states by reading the hydrogen-bond network: three helix types (H, G, I), two β types (E, B), two non-regular types (T, S), and unstructured coil (-).

Backbone torsions (φ/ψ). Backbone dihedral angles. Every residue except chain termini has a φ (preceding-C → N → Cα → C) and a ψ (N → Cα → C → next-N). They are reported in degrees following the IUPAC sign convention. Secondary structure is essentially a statement about which (φ, ψ) basin each residue occupies.

Predicted aligned error. Predicted Aligned Error (PAE) is an AlphaFold confidence matrix: entry (i, j) is the expected error in the position of residue j, in ångströms, when the prediction is superimposed on the true structure at residue i. Low PAE within a block of residues means that block is internally rigid and well-predicted; high PAE between two blocks means their relative placement is uncertain even if each block individually is confident.

B-factor. B-factor (Debye–Waller factor) reflects atomic displacement in the crystal lattice. It is an experimental observable (units Å²), not a prediction; low values mean the atom is pinned down, high values mean it moves or is heterogeneous across the crystal.

Secondary structure (3-state, P-SEA). Three-state secondary structure (P-SEA) collapses the eight DSSP classes into helix (a), strand (b), and coil (c). P-SEA assigns these from Cα geometry alone — distances and angles — without requiring backbone oxygens, so it works on any Cα trace.

Sequence. Primary structure: the covalent order of the twenty standard amino acids along the backbone. Two proteins with the same sequence will (almost always) fold to the same structure; two with 30% identity often share a fold but not the details.

pLDDT. pLDDT is the predicted lDDT-Cα score: AlphaFold's confidence that the local environment of each residue (all inter-atomic distances within 15 Å) is correctly placed. It is a per-residue number between 0 and 100, with higher meaning more reliable.

InterPro / GO / CATH / organism. Functional annotations link the protein to curated databases. InterPro entries identify conserved domains and families by matching the sequence against member-database signatures (Pfam, PROSITE, CDD, …). Gene Ontology (GO) terms describe molecular function, biological process, and cellular component in a controlled vocabulary. CATH places the structure in a hierarchical fold classification (Class/Architecture/Topology/Homologous-superfamily). The organism is the source species.

Contact-map, Ramachandran, and PAE plots. Three diagnostic plots accompany the record. The Cα contact map visualizes the tertiary structure as a 2D adjacency matrix (8 Å cutoff, sequence-local contacts suppressed). The Ramachandran plot shows the distribution of backbone (φ, ψ) torsions, with points in the α and β basins reflecting secondary structure content. The PAE plot shows AlphaFold's inter-residue confidence as a color matrix.

mmCIF coordinates. The mmCIF table is the protein's shape written out atom by atom. For each backbone N, Cα, C, and carbonyl O, it records an (x, y, z) coordinate triple in Å plus the residue type, chain letter, and residue number.

Radius of gyration, Cα contacts, bounding box. Three whole-structure scalars: the radius of gyration (RMS distance of Cα from centroid, in Å), the count of Cα–Cα contacts (pairs closer than 8 Å and separated by more than four residues in sequence — i.e. tertiary, not local, contacts), and the bounding-box dimensions. Together they distinguish compact globular folds from extended fibres or disordered chains.

Foldseek 3Di. The Foldseek 3Di string encodes local tertiary geometry as a 20-letter alphabet — one character per residue — derived from the relative positions of nearby Cα atoms. Unlike the amino-acid sequence, 3Di is a direct function of the 3D structure, so two proteins with the same fold have similar 3Di strings even at low sequence identity.

Rendered structure images. Six rendered views show the 3D structure from the faces of a cube — i.e. along ±x, ±y, ±z. Rendering representation is drawn randomly per protein from cartoon (secondary-structure ribbons), sticks (backbone bonds), or molecular surface; coloring is either N→C rainbow (blue at the N-terminus through red at the C-terminus) or one color per chain.

Nearest PDB structures. The Foldseek neighbor list gives the closest experimentally determined structures in the PDB, ranked by structural alignment. TM-score near 1 means near-identical fold; near 0.3 means only rough topology match. This is how one finds what a novel AlphaFold prediction most resembles in the solved-structure universe.

Solvent-accessible surface area. SASA measures how much of the protein is reachable by solvent. It is computed by rolling a water-sized probe over the atomic surface and summing the exposed area (Å²). Per-residue SASA distinguishes core (buried, low SASA) from surface (exposed, high SASA) residues; total SASA is a whole-molecule size measure.